Protein AF-A0A971U5F8-F1 (afdb_monomer)

Structure (mmCIF, N/CA/C/O backbone):
data_AF-A0A971U5F8-F1
#
_entry.id   AF-A0A971U5F8-F1
#
loop_
_atom_site.group_PDB
_atom_site.id
_atom_site.type_symbol
_atom_site.label_atom_id
_atom_site.label_alt_id
_atom_site.label_comp_id
_atom_site.label_asym_id
_atom_site.label_entity_id
_atom_site.label_seq_id
_atom_site.pdbx_PDB_ins_code
_atom_site.Cartn_x
_atom_site.Cartn_y
_atom_site.Cartn_z
_atom_site.occupancy
_atom_site.B_iso_or_equiv
_atom_site.auth_seq_id
_atom_site.auth_comp_id
_atom_site.auth_asym_id
_atom_site.auth_atom_id
_atom_site.pdbx_PDB_model_num
ATOM 1 N N . MET A 1 1 ? -4.108 -5.092 -18.281 1.00 79.50 1 MET A N 1
ATOM 2 C CA . MET A 1 1 ? -3.048 -4.092 -18.498 1.00 79.50 1 MET A CA 1
ATOM 3 C C . MET A 1 1 ? -2.127 -4.671 -19.557 1.00 79.50 1 MET A C 1
ATOM 5 O O . MET A 1 1 ? -1.663 -5.780 -19.338 1.00 79.50 1 MET A O 1
ATOM 9 N N . PRO A 1 2 ? -1.922 -4.009 -20.706 1.00 89.75 2 PRO A N 1
ATOM 10 C CA . PRO A 1 2 ? -0.936 -4.456 -21.692 1.00 89.75 2 PRO A CA 1
ATOM 11 C C . PRO A 1 2 ? 0.473 -4.490 -21.088 1.00 89.75 2 PRO A C 1
ATOM 13 O O . PRO A 1 2 ? 0.777 -3.647 -20.241 1.00 89.75 2 PRO A O 1
ATOM 16 N N . ASP A 1 3 ? 1.294 -5.452 -21.514 1.00 95.00 3 ASP A N 1
ATOM 17 C CA . ASP A 1 3 ? 2.693 -5.621 -21.085 1.00 95.00 3 ASP A CA 1
ATOM 18 C C . ASP A 1 3 ? 2.875 -5.727 -19.563 1.00 95.00 3 ASP A C 1
ATOM 20 O O . ASP A 1 3 ? 3.860 -5.255 -19.002 1.00 95.00 3 ASP A O 1
ATOM 24 N N . PHE A 1 4 ? 1.900 -6.319 -18.870 1.00 96.81 4 PHE A N 1
ATOM 25 C CA . PHE A 1 4 ? 1.938 -6.505 -17.422 1.00 96.81 4 PHE A CA 1
ATOM 26 C C . PHE A 1 4 ? 3.105 -7.410 -17.001 1.00 96.81 4 PHE A C 1
ATOM 28 O O . PHE A 1 4 ? 3.281 -8.493 -17.556 1.00 96.81 4 PHE A O 1
ATOM 35 N N . GLN A 1 5 ? 3.859 -6.977 -15.989 1.00 97.56 5 GLN A N 1
ATOM 36 C CA . GLN A 1 5 ? 4.942 -7.758 -15.396 1.00 97.56 5 GLN A CA 1
ATOM 37 C C . GLN A 1 5 ? 4.559 -8.261 -14.002 1.00 97.56 5 GLN A C 1
ATOM 39 O O . GLN A 1 5 ? 4.533 -9.461 -13.761 1.00 97.56 5 GLN A O 1
ATOM 44 N N . PHE A 1 6 ? 4.251 -7.344 -13.086 1.00 98.00 6 PHE A N 1
ATOM 45 C CA . PHE A 1 6 ? 3.764 -7.673 -11.751 1.00 98.00 6 PHE A CA 1
ATOM 46 C C . PHE A 1 6 ? 2.987 -6.497 -11.160 1.00 98.00 6 PHE A C 1
ATOM 48 O O . PHE A 1 6 ? 3.115 -5.356 -11.607 1.00 98.00 6 PHE A O 1
ATOM 55 N N . TYR A 1 7 ? 2.205 -6.748 -10.117 1.00 98.25 7 TYR A N 1
ATOM 56 C CA . TYR A 1 7 ? 1.722 -5.697 -9.229 1.00 98.25 7 TYR A CA 1
ATOM 57 C C . TYR A 1 7 ? 2.181 -5.945 -7.797 1.00 98.25 7 TYR A C 1
ATOM 59 O O . TYR A 1 7 ? 2.518 -7.063 -7.413 1.00 98.25 7 TYR A O 1
ATOM 67 N N . LYS A 1 8 ? 2.177 -4.887 -6.995 1.00 98.19 8 LYS A N 1
ATOM 68 C CA . LYS A 1 8 ? 2.308 -4.965 -5.540 1.00 98.19 8 LYS A CA 1
ATOM 69 C C . LYS A 1 8 ? 1.272 -4.073 -4.884 1.00 98.19 8 LYS A C 1
ATOM 71 O O . LYS A 1 8 ? 0.839 -3.080 -5.474 1.00 98.19 8 LYS A O 1
ATOM 76 N N . ILE A 1 9 ? 0.887 -4.435 -3.670 1.00 98.56 9 ILE A N 1
ATOM 77 C CA . ILE A 1 9 ? -0.026 -3.643 -2.853 1.00 98.56 9 ILE A CA 1
ATOM 78 C C . ILE A 1 9 ? 0.717 -3.267 -1.589 1.00 98.56 9 ILE A C 1
ATOM 80 O O . ILE A 1 9 ? 1.379 -4.100 -0.974 1.00 98.56 9 ILE A O 1
ATOM 84 N N . GLU A 1 10 ? 0.620 -2.003 -1.224 1.00 98.69 10 GLU A N 1
ATOM 85 C CA . GLU A 1 10 ? 1.272 -1.439 -0.058 1.00 98.69 10 GLU A CA 1
ATOM 86 C C . GLU A 1 10 ? 0.261 -0.666 0.783 1.00 98.69 10 GLU A C 1
ATOM 88 O O . GLU A 1 10 ? -0.718 -0.133 0.260 1.00 98.69 10 GLU A O 1
ATOM 93 N N . TRP A 1 11 ? 0.519 -0.572 2.082 1.00 98.62 11 TRP A N 1
ATOM 94 C CA . TRP A 1 11 ? -0.226 0.269 3.006 1.00 98.62 11 TRP A CA 1
ATOM 95 C C . TRP A 1 11 ? 0.703 1.261 3.696 1.00 98.62 11 TRP A C 1
ATOM 97 O O . TRP A 1 11 ? 1.897 1.012 3.857 1.00 98.62 11 TRP A O 1
ATOM 107 N N . GLY A 1 12 ? 0.150 2.397 4.100 1.00 98.50 12 GLY A N 1
ATOM 108 C CA . GLY A 1 12 ? 0.855 3.390 4.895 1.00 98.50 12 GLY A CA 1
ATOM 109 C C . GLY A 1 12 ? -0.092 4.117 5.841 1.00 98.50 12 GLY A C 1
ATOM 110 O O . GLY A 1 12 ? -1.303 4.168 5.604 1.00 98.50 12 GLY A O 1
ATOM 111 N N . ILE A 1 13 ? 0.472 4.658 6.918 1.00 98.19 13 ILE A N 1
ATOM 112 C CA . ILE A 1 13 ? -0.274 5.361 7.967 1.00 98.19 13 ILE A CA 1
ATOM 113 C C . ILE A 1 13 ? -0.616 6.776 7.491 1.00 98.19 13 ILE A C 1
ATOM 115 O O . ILE A 1 13 ? 0.214 7.488 6.919 1.00 98.19 13 ILE A O 1
ATOM 119 N N . GLY A 1 14 ? -1.853 7.183 7.745 1.00 98.06 14 GLY A N 1
ATOM 120 C CA . GLY A 1 14 ? -2.407 8.481 7.411 1.00 98.06 14 GLY A CA 1
ATOM 121 C C . GLY A 1 14 ? -2.979 8.588 5.989 1.00 98.06 14 GLY A C 1
ATOM 122 O O . GLY A 1 14 ? -2.918 7.660 5.174 1.00 98.06 14 GLY A O 1
ATOM 123 N N . PRO A 1 15 ? -3.545 9.761 5.655 1.00 96.75 15 PRO A N 1
ATOM 124 C CA . PRO A 1 15 ? -4.149 10.020 4.347 1.00 96.75 15 PRO A CA 1
ATOM 125 C C . PRO A 1 15 ? -3.117 10.224 3.225 1.00 96.75 15 PRO A C 1
ATOM 127 O O . PRO A 1 15 ? -3.464 10.111 2.048 1.00 96.75 15 PRO A O 1
ATOM 130 N N . ASN A 1 16 ? -1.862 10.548 3.572 1.00 97.19 16 ASN A N 1
ATOM 131 C CA . ASN A 1 16 ? -0.745 10.774 2.645 1.00 97.19 16 ASN A CA 1
ATOM 132 C C . ASN A 1 16 ? 0.567 10.199 3.215 1.00 97.19 16 ASN A C 1
ATOM 134 O O . ASN A 1 16 ? 1.397 10.960 3.715 1.00 97.19 16 ASN A O 1
ATOM 138 N N . PRO A 1 17 ? 0.761 8.872 3.166 1.00 97.69 17 PRO A N 1
ATOM 139 C CA . PRO A 1 17 ? 1.931 8.242 3.767 1.00 97.69 17 PRO A CA 1
ATOM 140 C C . PRO A 1 17 ? 3.226 8.571 3.014 1.00 97.69 17 PRO A C 1
ATOM 142 O O . PRO A 1 17 ? 3.267 8.559 1.781 1.00 97.69 17 PRO A O 1
ATOM 145 N N . SER A 1 18 ? 4.308 8.804 3.758 1.00 97.12 18 SER A N 1
ATOM 146 C CA . SER A 1 18 ? 5.677 8.886 3.223 1.00 97.12 18 SER A CA 1
ATOM 147 C C . SER A 1 18 ? 6.401 7.536 3.254 1.00 97.12 18 SER A C 1
ATOM 149 O O . SER A 1 18 ? 7.341 7.320 2.490 1.00 97.12 18 SER A O 1
ATOM 151 N N . GLN A 1 19 ? 5.949 6.622 4.115 1.00 97.75 19 GLN A N 1
ATOM 152 C CA . GLN A 1 19 ? 6.473 5.270 4.271 1.00 97.75 19 GLN A CA 1
ATOM 153 C C . GLN A 1 19 ? 5.384 4.246 3.957 1.00 97.75 19 GLN A C 1
ATOM 155 O O . GLN A 1 19 ? 4.204 4.475 4.227 1.00 97.75 19 GLN A O 1
ATOM 160 N N . TRP A 1 20 ? 5.805 3.126 3.375 1.00 98.25 20 TRP A N 1
ATOM 161 C CA . TRP A 1 20 ? 4.921 2.104 2.829 1.00 98.25 20 TRP A CA 1
ATOM 162 C C . TRP A 1 20 ? 5.410 0.715 3.230 1.00 98.25 20 TRP A C 1
ATOM 164 O O . TRP A 1 20 ? 6.605 0.433 3.146 1.00 98.25 20 TRP A O 1
ATOM 174 N N . ALA A 1 21 ? 4.482 -0.147 3.631 1.00 97.88 21 ALA A N 1
ATOM 175 C CA . ALA A 1 21 ? 4.711 -1.557 3.917 1.00 97.88 21 ALA A CA 1
ATOM 176 C C . ALA A 1 21 ? 3.962 -2.423 2.897 1.00 97.88 21 ALA A C 1
ATOM 178 O O . ALA A 1 21 ? 2.826 -2.122 2.541 1.00 97.88 21 ALA A O 1
ATOM 179 N N . VAL A 1 22 ? 4.591 -3.495 2.411 1.00 97.94 22 VAL A N 1
ATOM 180 C CA . VAL A 1 22 ? 4.014 -4.381 1.385 1.00 97.94 22 VAL A CA 1
ATOM 181 C C . VAL A 1 22 ? 3.030 -5.369 2.017 1.00 97.94 22 VAL A C 1
ATOM 183 O O . VAL A 1 22 ? 3.300 -5.933 3.075 1.00 97.94 22 VAL A O 1
ATOM 186 N N . ILE A 1 23 ? 1.900 -5.605 1.348 1.00 97.69 23 ILE A N 1
ATOM 187 C CA . ILE A 1 23 ? 0.929 -6.650 1.690 1.00 97.69 23 ILE A CA 1
ATOM 188 C C . ILE A 1 23 ? 1.264 -7.906 0.883 1.00 97.69 23 ILE A C 1
ATOM 190 O O . ILE A 1 23 ? 1.005 -7.983 -0.322 1.00 97.69 23 ILE A O 1
ATOM 194 N N . GLY A 1 24 ? 1.840 -8.901 1.556 1.00 94.06 24 GLY A N 1
ATOM 195 C CA . GLY A 1 24 ? 2.334 -10.112 0.907 1.00 94.06 24 GLY A CA 1
ATOM 196 C C . GLY A 1 24 ? 3.635 -9.839 0.149 1.00 94.06 24 GLY A C 1
ATOM 197 O O . GLY A 1 24 ? 4.662 -9.582 0.771 1.00 94.06 24 GLY A O 1
ATOM 198 N N . GLY A 1 25 ? 3.599 -9.897 -1.185 1.00 95.00 25 GLY A N 1
ATOM 199 C CA . GLY A 1 25 ? 4.781 -9.744 -2.038 1.00 95.00 25 GLY A CA 1
ATOM 200 C C . GLY A 1 25 ? 4.475 -9.147 -3.413 1.00 95.00 25 GLY A C 1
ATOM 201 O O . GLY A 1 25 ? 3.543 -8.358 -3.573 1.00 95.00 25 GLY A O 1
ATOM 202 N N . LEU A 1 26 ? 5.288 -9.513 -4.406 1.00 97.31 26 LEU A N 1
ATOM 203 C CA . LEU A 1 26 ? 5.021 -9.198 -5.809 1.00 97.31 26 LEU A CA 1
ATOM 204 C C . LEU A 1 26 ? 4.096 -10.265 -6.400 1.00 97.31 26 LEU A C 1
ATOM 206 O O . LEU A 1 26 ? 4.304 -11.458 -6.190 1.00 97.31 26 LEU A O 1
ATOM 210 N N . TYR A 1 27 ? 3.096 -9.830 -7.157 1.00 97.62 27 TYR A N 1
ATOM 211 C CA . TYR A 1 27 ? 2.134 -10.699 -7.822 1.00 97.62 27 TYR A CA 1
ATOM 212 C C . TYR A 1 27 ? 2.354 -10.624 -9.331 1.00 97.62 27 TYR A C 1
ATOM 214 O O . TYR A 1 27 ? 2.069 -9.606 -9.957 1.00 97.62 27 TYR A O 1
ATOM 222 N N . GLU A 1 28 ? 2.864 -11.703 -9.918 1.00 97.19 28 GLU A N 1
ATOM 223 C CA . GLU A 1 28 ? 3.229 -11.780 -11.344 1.00 97.19 28 GLU A CA 1
ATOM 224 C C . GLU A 1 28 ? 2.066 -12.217 -12.247 1.00 97.19 28 GLU A C 1
ATOM 226 O O . GLU A 1 28 ? 2.174 -12.226 -13.471 1.00 97.19 28 GLU A O 1
ATOM 231 N N . GLN A 1 29 ? 0.920 -12.567 -11.660 1.00 95.69 29 GLN A N 1
ATOM 232 C CA . GLN A 1 29 ? -0.283 -12.917 -12.407 1.00 95.69 29 GLN A CA 1
ATOM 233 C C . GLN A 1 29 ? -1.242 -11.736 -12.455 1.00 95.69 29 GLN A C 1
ATOM 235 O O . GLN A 1 29 ? -1.630 -11.184 -11.426 1.00 95.69 29 GLN A O 1
ATOM 240 N N . GLN A 1 30 ? -1.673 -11.368 -13.661 1.00 94.50 30 GLN A N 1
ATOM 241 C CA . GLN A 1 30 ? -2.683 -10.334 -13.813 1.00 94.50 30 GLN A CA 1
ATOM 242 C C . GLN A 1 30 ? -4.043 -10.854 -13.328 1.00 94.50 30 GLN A C 1
ATOM 244 O O . GLN A 1 30 ? -4.547 -11.865 -13.814 1.00 94.50 30 GLN A O 1
ATOM 249 N N . VAL A 1 31 ? -4.678 -10.106 -12.430 1.00 95.38 31 VAL A N 1
ATOM 250 C CA . VAL A 1 31 ? -6.027 -10.388 -11.933 1.00 95.38 31 VAL A CA 1
ATOM 251 C C . VAL A 1 31 ? -7.012 -9.381 -12.534 1.00 95.38 31 VAL A C 1
ATOM 253 O O . VAL A 1 31 ? -6.707 -8.195 -12.652 1.00 95.38 31 VAL A O 1
ATOM 256 N N . THR A 1 32 ? -8.194 -9.845 -12.948 1.00 93.94 32 THR A N 1
ATOM 257 C CA . THR A 1 32 ? -9.255 -8.999 -13.522 1.00 93.94 32 THR A CA 1
ATOM 258 C C . THR A 1 32 ? -10.569 -9.269 -12.801 1.00 93.94 32 THR A C 1
ATOM 260 O O . THR A 1 32 ? -10.974 -10.424 -12.710 1.00 93.94 32 THR A O 1
ATOM 263 N N . ASN A 1 33 ? -11.235 -8.213 -12.317 1.00 93.56 33 ASN A N 1
ATOM 264 C CA . ASN A 1 33 ? -12.528 -8.283 -11.615 1.00 93.56 33 ASN A CA 1
ATOM 265 C C . ASN A 1 33 ? -12.565 -9.308 -10.468 1.00 93.56 33 ASN A C 1
ATOM 267 O O . ASN A 1 33 ? -13.573 -9.976 -10.259 1.00 93.56 33 ASN A O 1
ATOM 271 N N . ASN A 1 34 ? -11.457 -9.446 -9.742 1.00 96.38 34 ASN A N 1
ATOM 272 C CA . ASN A 1 34 ? -11.349 -10.371 -8.622 1.00 96.38 34 ASN A CA 1
ATOM 273 C C . ASN A 1 34 ? -10.445 -9.785 -7.524 1.00 96.38 34 ASN A C 1
ATOM 275 O O . ASN A 1 34 ? -9.827 -8.735 -7.717 1.00 96.38 34 ASN A O 1
ATOM 279 N N . GLN A 1 35 ? -10.381 -10.450 -6.369 1.00 96.00 35 GLN A N 1
ATOM 280 C CA . GLN A 1 35 ? -9.559 -10.024 -5.236 1.00 96.00 35 GLN A CA 1
ATOM 281 C C . GLN A 1 35 ? -8.063 -10.005 -5.590 1.00 96.00 35 GLN A C 1
ATOM 283 O O . GLN A 1 35 ? -7.544 -10.962 -6.159 1.00 96.00 35 GLN A O 1
ATOM 288 N N . LEU A 1 36 ? -7.378 -8.916 -5.219 1.00 96.19 36 LEU A N 1
ATOM 289 C CA . LEU A 1 36 ? -5.945 -8.734 -5.482 1.00 96.19 36 LEU A CA 1
ATOM 290 C C . LEU A 1 36 ? -5.047 -9.182 -4.318 1.00 96.19 36 LEU A C 1
ATOM 292 O O . LEU A 1 36 ? -3.945 -9.666 -4.563 1.00 96.19 36 LEU A O 1
ATOM 296 N N . ALA A 1 37 ? -5.498 -8.984 -3.075 1.00 95.88 37 ALA A N 1
ATOM 297 C CA . ALA A 1 37 ? -4.856 -9.453 -1.845 1.00 95.88 37 ALA A CA 1
ATOM 298 C C . ALA A 1 37 ? -5.841 -9.414 -0.664 1.00 95.88 37 ALA A C 1
ATOM 300 O O . ALA A 1 37 ? -6.904 -8.791 -0.749 1.00 95.88 37 ALA A O 1
ATOM 301 N N . VAL A 1 38 ? -5.450 -10.050 0.442 1.00 96.25 38 VAL A N 1
ATOM 302 C CA . VAL A 1 38 ? -6.091 -9.937 1.758 1.00 96.25 38 VAL A CA 1
ATOM 303 C C . VAL A 1 38 ? -5.155 -9.158 2.674 1.00 96.25 38 VAL A C 1
ATOM 305 O O . VAL A 1 38 ? -3.962 -9.452 2.734 1.00 96.25 38 VAL A O 1
ATOM 308 N N . TRP A 1 39 ? -5.693 -8.162 3.372 1.00 97.06 39 TRP A N 1
ATOM 309 C CA . TRP A 1 39 ? -4.955 -7.380 4.356 1.00 97.06 39 TRP A CA 1
ATOM 310 C C . TRP A 1 39 ? -5.456 -7.730 5.753 1.00 97.06 39 TRP A C 1
ATOM 312 O O . TRP A 1 39 ? -6.617 -7.470 6.065 1.00 97.06 39 TRP A O 1
ATOM 322 N N . ASP A 1 40 ? -4.597 -8.335 6.572 1.00 96.12 40 ASP A N 1
ATOM 323 C CA . ASP A 1 40 ? -4.894 -8.553 7.986 1.00 96.12 40 ASP A CA 1
ATOM 324 C C . ASP A 1 40 ? -4.646 -7.257 8.764 1.00 96.12 40 ASP A C 1
ATOM 326 O O . ASP A 1 40 ? -3.505 -6.827 8.948 1.00 96.12 40 ASP A O 1
ATOM 330 N N . THR A 1 41 ? -5.734 -6.615 9.184 1.00 96.75 41 THR A N 1
ATOM 331 C CA . THR A 1 41 ? -5.688 -5.374 9.954 1.00 96.75 41 THR A CA 1
ATOM 332 C C . THR A 1 41 ? -5.754 -5.608 11.453 1.00 96.75 41 THR A C 1
ATOM 334 O O . THR A 1 41 ? -5.634 -4.633 12.178 1.00 96.75 41 THR A O 1
ATOM 337 N N . THR A 1 42 ? -5.939 -6.841 11.939 1.00 95.62 42 THR A N 1
ATOM 338 C CA . THR A 1 42 ? -6.242 -7.122 13.360 1.00 95.62 42 THR A CA 1
ATOM 339 C C . THR A 1 42 ? -5.111 -6.736 14.313 1.00 95.62 42 THR A C 1
ATOM 341 O O . THR A 1 42 ? -5.349 -6.423 15.475 1.00 95.62 42 THR A O 1
ATOM 344 N N . VAL A 1 43 ? -3.880 -6.713 13.802 1.00 93.50 43 VAL A N 1
ATOM 345 C CA . VAL A 1 43 ? -2.666 -6.338 14.540 1.00 93.50 43 VAL A CA 1
ATOM 346 C C . VAL A 1 43 ? -2.312 -4.855 14.414 1.00 93.50 43 VAL A C 1
ATOM 348 O O . VAL A 1 43 ? -1.332 -4.404 15.007 1.00 93.50 43 VAL A O 1
ATOM 351 N N . LEU A 1 44 ? -3.058 -4.095 13.610 1.00 95.75 44 LEU A N 1
ATOM 352 C CA . LEU A 1 44 ? -2.785 -2.681 13.384 1.00 95.75 44 LEU A CA 1
ATOM 353 C C . LEU A 1 44 ? -3.489 -1.808 14.432 1.00 95.75 44 LEU A C 1
ATOM 355 O O . LEU A 1 44 ? -4.618 -2.111 14.818 1.00 95.75 44 LEU A O 1
ATOM 359 N N . PRO A 1 45 ? -2.864 -0.706 14.881 1.00 95.69 45 PRO A N 1
ATOM 360 C CA . PRO A 1 45 ? -3.535 0.279 15.718 1.00 95.69 45 PRO A CA 1
ATOM 361 C C . PRO A 1 45 ? -4.714 0.943 15.006 1.00 95.69 45 PRO A C 1
ATOM 363 O O . PRO A 1 45 ? -4.707 1.097 13.778 1.00 95.69 45 PRO A O 1
ATOM 366 N N . ASP A 1 46 ? -5.667 1.416 15.803 1.00 96.25 46 ASP A N 1
ATOM 367 C CA . ASP A 1 46 ? -6.788 2.218 15.327 1.00 96.25 46 ASP A CA 1
ATOM 368 C C . ASP A 1 46 ? -6.287 3.561 14.798 1.00 96.25 46 ASP A C 1
ATOM 370 O O . ASP A 1 46 ? -5.833 4.416 15.557 1.00 96.25 46 ASP A O 1
ATOM 374 N N . ASP A 1 47 ? -6.353 3.737 13.481 1.00 97.12 47 ASP A N 1
ATOM 375 C CA . ASP A 1 47 ? -5.928 4.959 12.804 1.00 97.12 47 ASP A CA 1
ATOM 376 C C . ASP A 1 47 ? -6.521 5.015 11.384 1.00 97.12 47 ASP A C 1
ATOM 378 O O . ASP A 1 47 ? -7.240 4.122 10.920 1.00 97.12 47 ASP A O 1
ATOM 382 N N . THR A 1 48 ? -6.213 6.093 10.675 1.00 98.25 48 THR A N 1
ATOM 383 C CA . THR A 1 48 ? -6.442 6.247 9.247 1.00 98.25 48 THR A CA 1
ATOM 384 C C . THR A 1 48 ? -5.260 5.698 8.460 1.00 98.25 48 THR A C 1
ATOM 386 O O . THR A 1 48 ? -4.111 6.017 8.741 1.00 98.25 48 THR A O 1
ATOM 389 N N . TYR A 1 49 ? -5.543 4.948 7.403 1.00 98.50 49 TYR A N 1
ATOM 390 C CA . TYR A 1 49 ? -4.566 4.330 6.521 1.00 98.50 49 TYR A CA 1
ATOM 391 C C . TYR A 1 49 ? -4.876 4.631 5.055 1.00 98.50 49 TYR A C 1
ATOM 393 O O . TYR A 1 49 ? -5.983 5.030 4.674 1.00 98.50 49 TYR A O 1
ATOM 401 N N . THR A 1 50 ? -3.875 4.405 4.212 1.00 98.75 50 THR A N 1
ATOM 402 C CA . THR A 1 50 ? -4.001 4.449 2.758 1.00 98.75 50 THR A CA 1
ATOM 403 C C . THR A 1 50 ? -3.418 3.181 2.157 1.00 98.75 50 THR A C 1
ATOM 405 O O . THR A 1 50 ? -2.308 2.791 2.510 1.00 98.75 50 THR A O 1
ATOM 408 N N . LEU A 1 51 ? -4.132 2.581 1.203 1.00 98.50 51 LEU A N 1
ATOM 409 C CA . LEU A 1 51 ? -3.595 1.541 0.329 1.00 98.50 51 LEU A CA 1
ATOM 410 C C . LEU A 1 51 ? -3.118 2.141 -0.992 1.00 98.50 51 LEU A C 1
ATOM 412 O O . LEU A 1 51 ? -3.768 3.027 -1.553 1.00 98.50 51 LEU A O 1
ATOM 416 N N . ARG A 1 52 ? -2.012 1.609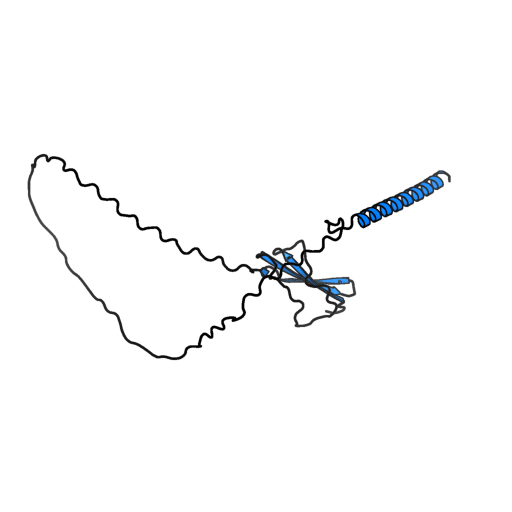 -1.509 1.00 98.62 52 ARG A N 1
ATOM 417 C CA . ARG A 1 52 ? -1.472 1.879 -2.839 1.00 98.62 52 ARG A CA 1
ATOM 418 C C . ARG A 1 52 ? -1.326 0.571 -3.604 1.00 98.62 52 ARG A C 1
ATOM 420 O O . ARG A 1 52 ? -0.636 -0.338 -3.157 1.00 98.62 52 ARG A O 1
ATOM 427 N N . LEU A 1 53 ? -1.937 0.502 -4.778 1.00 98.25 53 LEU A N 1
ATOM 428 C CA . LEU A 1 53 ? -1.682 -0.528 -5.777 1.00 98.25 53 LEU A CA 1
ATOM 429 C C . LEU A 1 53 ? -0.715 0.040 -6.813 1.00 98.25 53 LEU A C 1
ATOM 431 O O . LEU A 1 53 ? -1.046 1.037 -7.452 1.00 98.25 53 LEU A O 1
ATOM 435 N N . THR A 1 54 ? 0.425 -0.613 -7.018 1.00 98.38 54 THR A N 1
ATOM 436 C CA . THR A 1 54 ? 1.376 -0.277 -8.085 1.00 98.38 54 THR A CA 1
ATOM 437 C C . THR A 1 54 ? 1.432 -1.432 -9.075 1.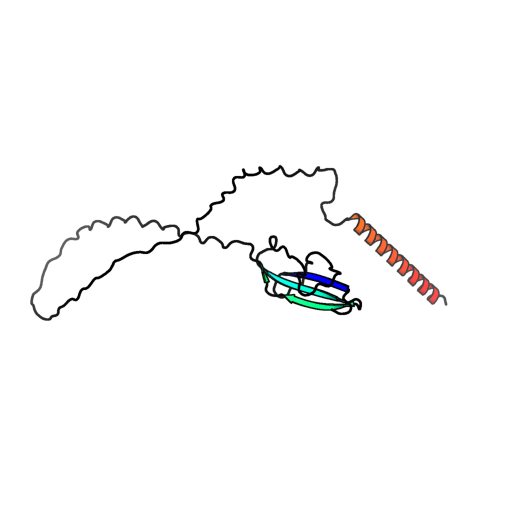00 98.38 54 THR A C 1
ATOM 439 O O . THR A 1 54 ? 1.851 -2.531 -8.715 1.00 98.38 54 THR A O 1
ATOM 442 N N . GLY A 1 55 ? 1.009 -1.195 -10.316 1.00 97.75 55 GLY A N 1
ATOM 443 C CA . GLY A 1 55 ? 1.137 -2.150 -11.418 1.00 97.75 55 GLY A CA 1
ATOM 444 C C . GLY A 1 55 ? 2.312 -1.775 -12.312 1.00 97.75 55 GLY A C 1
ATOM 445 O O . GLY A 1 55 ? 2.352 -0.655 -12.819 1.00 97.75 55 GLY A O 1
ATOM 446 N N . VAL A 1 56 ? 3.252 -2.697 -12.497 1.00 98.12 56 VAL A N 1
ATOM 447 C CA . VAL A 1 56 ? 4.489 -2.513 -13.263 1.00 98.12 56 VAL A CA 1
ATOM 448 C C . VAL A 1 56 ? 4.395 -3.274 -14.581 1.00 98.12 56 VAL A C 1
ATOM 450 O O . VAL A 1 56 ? 3.901 -4.405 -14.637 1.00 98.12 56 VAL A O 1
ATOM 453 N N . ARG A 1 57 ? 4.864 -2.636 -15.649 1.00 97.88 57 ARG A N 1
ATOM 454 C CA . ARG A 1 57 ? 4.955 -3.200 -16.992 1.00 97.88 57 ARG A CA 1
ATOM 455 C C . ARG A 1 57 ? 6.378 -3.641 -17.311 1.00 97.88 57 ARG A C 1
ATOM 457 O O . ARG A 1 57 ? 7.334 -3.155 -16.714 1.00 97.88 57 ARG A O 1
ATOM 464 N N . THR A 1 58 ? 6.524 -4.525 -18.293 1.00 97.19 58 THR A N 1
ATOM 465 C CA . THR A 1 58 ? 7.824 -5.074 -18.715 1.00 97.19 58 THR A CA 1
ATOM 466 C C . THR A 1 58 ? 8.766 -4.028 -19.314 1.00 97.19 58 THR A C 1
ATOM 468 O O . THR A 1 58 ? 9.966 -4.264 -19.404 1.00 97.19 58 THR A O 1
ATOM 471 N N . ASP A 1 59 ? 8.239 -2.875 -19.730 1.00 96.12 59 ASP A N 1
ATOM 472 C CA . ASP A 1 59 ? 9.008 -1.715 -20.198 1.00 96.12 59 ASP A CA 1
ATOM 473 C C . ASP A 1 59 ? 9.564 -0.849 -19.046 1.00 96.12 59 ASP A C 1
ATOM 475 O O . ASP A 1 59 ? 10.234 0.154 -19.289 1.00 96.12 59 ASP A O 1
ATOM 479 N N . GLY A 1 60 ? 9.287 -1.226 -17.794 1.00 94.12 60 GLY A N 1
ATOM 480 C CA . GLY A 1 60 ? 9.684 -0.501 -16.592 1.00 94.12 60 GLY A CA 1
ATOM 481 C C . GLY A 1 60 ? 8.747 0.645 -16.210 1.00 94.12 60 GLY A C 1
ATOM 482 O O . GLY A 1 60 ? 8.947 1.245 -15.156 1.00 94.12 60 GLY A O 1
ATOM 483 N N . ASN A 1 61 ? 7.715 0.952 -17.003 1.00 97.25 61 ASN A N 1
ATOM 484 C CA . ASN A 1 61 ? 6.707 1.936 -16.624 1.00 97.25 61 ASN A CA 1
ATOM 485 C C . ASN A 1 61 ? 5.722 1.343 -15.612 1.00 97.25 61 ASN A C 1
ATOM 487 O O . ASN A 1 61 ? 5.391 0.159 -15.652 1.00 97.25 61 ASN A O 1
ATOM 491 N N . TRP A 1 62 ? 5.149 2.191 -14.761 1.00 97.50 62 TRP A N 1
ATOM 492 C CA . TRP A 1 62 ? 4.160 1.769 -13.771 1.00 97.50 62 TRP A CA 1
ATOM 493 C C . TRP A 1 62 ? 2.945 2.692 -13.731 1.00 97.50 62 TRP A C 1
ATOM 495 O O . TRP A 1 62 ? 2.963 3.810 -14.246 1.00 97.50 62 TRP A O 1
ATOM 505 N N . VAL A 1 63 ? 1.872 2.197 -13.124 1.00 97.31 63 VAL A N 1
ATOM 506 C CA . VAL A 1 63 ? 0.682 2.975 -12.766 1.00 97.31 63 VAL A CA 1
ATOM 507 C C . VAL A 1 63 ? 0.364 2.750 -11.297 1.00 97.31 63 VAL A C 1
ATOM 509 O O . VAL A 1 63 ? 0.618 1.668 -10.762 1.00 97.31 63 VAL A O 1
ATOM 512 N N . GLU A 1 64 ? -0.210 3.764 -10.658 1.00 97.62 64 GLU A N 1
ATOM 513 C CA . GLU A 1 64 ? -0.594 3.704 -9.253 1.00 97.62 64 GLU A CA 1
ATOM 514 C C . GLU A 1 64 ? -2.073 4.029 -9.067 1.00 97.62 64 GLU A C 1
ATOM 516 O O . GLU A 1 64 ? -2.623 4.919 -9.719 1.00 97.62 64 GLU A O 1
ATOM 521 N N . HIS A 1 65 ? -2.696 3.337 -8.121 1.00 97.94 65 HIS A N 1
ATOM 522 C CA . HIS A 1 65 ? -4.035 3.637 -7.639 1.00 97.94 65 HIS A CA 1
ATOM 523 C C . HIS A 1 65 ? -4.045 3.657 -6.116 1.00 97.94 65 HIS A C 1
ATOM 525 O O . HIS A 1 65 ? -3.367 2.858 -5.474 1.00 97.94 65 HIS A O 1
ATOM 531 N N . PHE A 1 66 ? -4.828 4.570 -5.543 1.00 98.25 66 PHE A N 1
ATOM 532 C CA . PHE A 1 66 ? -4.877 4.788 -4.103 1.00 98.25 66 PHE A CA 1
ATOM 533 C C . PHE A 1 66 ? -6.293 4.606 -3.569 1.00 98.25 66 PHE A C 1
ATOM 535 O O . PHE A 1 66 ? -7.239 5.161 -4.126 1.00 98.25 66 PHE A O 1
ATOM 542 N N . ALA A 1 67 ? -6.410 3.914 -2.439 1.00 98.12 67 ALA A N 1
ATOM 543 C CA . ALA A 1 67 ? -7.589 3.948 -1.583 1.00 98.12 67 ALA A CA 1
ATOM 544 C C . ALA A 1 67 ? -7.201 4.660 -0.284 1.00 98.12 67 ALA A C 1
ATOM 546 O O . ALA A 1 67 ? -6.456 4.118 0.528 1.00 98.12 67 ALA A O 1
ATOM 547 N N . ARG A 1 68 ? -7.638 5.912 -0.134 1.00 98.19 68 ARG A N 1
ATOM 548 C CA . ARG A 1 68 ? -7.257 6.804 0.974 1.00 98.19 68 ARG A CA 1
ATOM 549 C C . ARG A 1 68 ? -8.348 6.858 2.033 1.00 98.19 68 ARG A C 1
ATOM 551 O O . ARG A 1 68 ? -9.508 6.592 1.733 1.00 98.19 68 ARG A O 1
ATOM 558 N N . ASN A 1 69 ? -7.976 7.322 3.225 1.00 97.62 69 ASN A N 1
ATOM 559 C CA . ASN A 1 69 ? -8.890 7.559 4.347 1.00 97.62 69 ASN A CA 1
ATOM 560 C C . ASN A 1 69 ? -9.591 6.285 4.851 1.00 97.62 69 ASN A C 1
ATOM 562 O O . ASN A 1 69 ? -10.760 6.321 5.230 1.00 97.62 69 ASN A O 1
ATOM 566 N N . LEU A 1 70 ? -8.886 5.155 4.843 1.00 97.62 70 LEU A N 1
ATOM 567 C CA . LEU A 1 70 ? -9.391 3.897 5.386 1.00 97.62 70 LEU A CA 1
ATOM 568 C C . LEU A 1 70 ? -9.252 3.935 6.906 1.00 97.62 70 LEU A C 1
ATOM 570 O O . LEU A 1 70 ? -8.135 4.042 7.396 1.00 97.62 70 LEU A O 1
ATOM 574 N N . GLN A 1 71 ? -10.348 3.859 7.657 1.00 97.62 71 GLN A N 1
ATOM 575 C CA . GLN A 1 71 ? -10.259 3.753 9.114 1.00 97.62 71 GLN A CA 1
ATOM 576 C C . GLN A 1 71 ? -10.194 2.294 9.546 1.00 97.62 71 GLN A C 1
ATOM 578 O O . GLN A 1 71 ? -11.096 1.516 9.237 1.00 97.62 71 GLN A O 1
ATOM 583 N N . VAL A 1 72 ? -9.152 1.958 10.301 1.00 97.06 72 VAL A N 1
ATOM 584 C CA . VAL A 1 72 ? -9.071 0.713 11.066 1.00 97.06 72 VAL A CA 1
ATOM 585 C C . VAL A 1 72 ? -9.568 1.011 12.478 1.00 97.06 72 VAL A C 1
ATOM 587 O O . VAL A 1 72 ? -9.166 2.006 13.078 1.00 97.06 72 VAL A O 1
ATOM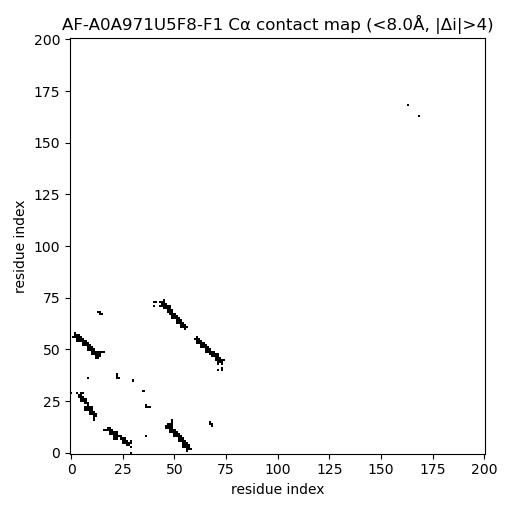 590 N N . ARG A 1 73 ? -10.493 0.186 12.976 1.00 96.00 73 ARG A N 1
ATOM 591 C CA . ARG A 1 73 ? -11.074 0.281 14.323 1.00 96.00 73 ARG A CA 1
ATOM 592 C C . ARG A 1 73 ? -11.205 -1.120 14.906 1.00 96.00 73 ARG A C 1
ATOM 594 O O . ARG A 1 73 ? -12.249 -1.754 14.781 1.00 96.00 73 ARG A O 1
ATOM 601 N N . ASN A 1 74 ? -10.115 -1.610 15.464 1.00 94.69 74 ASN A N 1
ATOM 602 C CA . ASN A 1 74 ? -10.023 -2.901 16.126 1.00 94.69 74 ASN A CA 1
ATOM 603 C C . ASN A 1 74 ? -10.409 -2.816 17.606 1.00 94.69 74 ASN A C 1
ATOM 605 O O . ASN A 1 74 ? -10.775 -3.836 18.188 1.00 94.69 74 ASN A O 1
ATOM 609 N N . SER A 1 75 ? -10.358 -1.629 18.222 1.00 90.19 75 SER A N 1
ATOM 610 C CA . SER A 1 75 ? -10.820 -1.462 19.601 1.00 90.19 75 SER A CA 1
ATOM 611 C C . SER A 1 75 ? -12.345 -1.479 19.659 1.00 90.19 75 SER A C 1
ATOM 613 O O . SER A 1 75 ? -13.030 -0.797 18.889 1.00 90.19 75 SER A O 1
ATOM 615 N N . ALA A 1 76 ? -12.888 -2.229 20.618 1.00 80.31 76 ALA A N 1
ATOM 616 C CA . ALA A 1 76 ? -14.288 -2.093 20.990 1.00 80.31 76 ALA A CA 1
ATOM 617 C C . ALA A 1 76 ? -14.549 -0.666 21.516 1.00 80.31 76 ALA A C 1
ATOM 619 O O . ALA A 1 76 ? -13.644 -0.054 22.096 1.00 80.31 76 ALA A O 1
ATOM 620 N N . PRO A 1 77 ? -15.767 -0.121 21.342 1.00 72.94 77 PRO A N 1
ATOM 621 C CA . PRO A 1 77 ? -16.152 1.117 22.006 1.00 72.94 77 PRO A CA 1
ATOM 622 C C . PRO A 1 77 ? -15.889 1.001 23.509 1.00 72.94 77 PRO A C 1
ATOM 624 O O . PRO A 1 77 ? -16.207 -0.022 24.113 1.00 72.94 77 PRO A O 1
ATOM 627 N N . ALA A 1 78 ? -15.304 2.035 24.111 1.00 71.69 78 ALA A N 1
ATOM 628 C CA . ALA A 1 78 ? -15.159 2.072 25.559 1.00 71.69 78 ALA A CA 1
ATOM 629 C C . ALA A 1 78 ? -16.554 2.028 26.206 1.00 71.69 78 ALA A C 1
ATOM 631 O O . ALA A 1 78 ? -17.440 2.793 25.815 1.00 71.69 78 ALA A O 1
ATOM 632 N N . GLU A 1 79 ? -16.742 1.141 27.187 1.00 76.38 79 GLU A N 1
ATOM 633 C CA . GLU A 1 79 ? -17.938 1.128 28.030 1.00 76.38 79 GLU A CA 1
ATOM 634 C C . GLU A 1 79 ? -18.110 2.523 28.645 1.00 76.38 79 GLU A C 1
ATOM 636 O O . GLU A 1 79 ? -17.177 3.093 29.219 1.00 76.38 79 GLU A O 1
ATOM 641 N N . THR A 1 80 ? -19.298 3.104 28.489 1.00 78.94 80 THR A N 1
ATOM 642 C CA . THR A 1 80 ? -19.610 4.368 29.163 1.00 78.94 80 THR A CA 1
ATOM 643 C C . THR A 1 80 ? -19.729 4.060 30.655 1.00 78.94 80 THR A C 1
ATOM 645 O O . THR A 1 80 ? -20.461 3.128 30.997 1.00 78.94 80 THR A O 1
ATOM 648 N N . PRO A 1 81 ? -19.032 4.779 31.557 1.00 80.25 81 PRO A N 1
ATOM 649 C CA . PRO A 1 81 ? -19.169 4.520 32.983 1.00 80.25 81 PRO A CA 1
ATOM 650 C C . PRO A 1 81 ? -20.645 4.649 33.364 1.00 80.25 81 PRO A C 1
ATOM 652 O O . PRO A 1 81 ? -21.288 5.656 33.059 1.00 80.25 81 PRO A O 1
ATOM 655 N N . THR A 1 82 ? -21.191 3.609 33.994 1.00 81.00 82 THR A N 1
ATOM 656 C CA . THR A 1 82 ? -22.515 3.703 34.616 1.00 81.00 82 THR A CA 1
ATOM 657 C C . THR A 1 82 ? -22.422 4.796 35.681 1.00 81.00 82 THR A C 1
ATOM 659 O O . THR A 1 82 ? -21.455 4.769 36.447 1.00 81.00 82 THR A O 1
ATOM 662 N N . PRO A 1 83 ? -23.335 5.786 35.709 1.00 82.25 83 PRO A N 1
ATOM 663 C CA . PRO A 1 83 ? -23.280 6.837 36.716 1.00 82.25 83 PRO A CA 1
ATOM 664 C C . PRO A 1 83 ? -23.280 6.196 38.106 1.00 82.25 83 PRO A C 1
ATOM 666 O O . PRO A 1 83 ? -24.150 5.388 38.422 1.00 82.25 83 PRO A O 1
ATOM 669 N N . GLU A 1 84 ? -22.270 6.523 38.908 1.00 78.88 84 GLU A N 1
ATOM 670 C CA . GLU A 1 84 ? -22.242 6.161 40.320 1.00 78.88 84 GLU A CA 1
ATOM 671 C C . GLU A 1 84 ? -23.335 6.977 41.012 1.00 78.88 84 GLU A C 1
ATOM 673 O O . GLU A 1 84 ? -23.382 8.203 40.869 1.00 78.88 84 GLU A O 1
ATOM 678 N N . GLU A 1 85 ? -24.272 6.308 41.686 1.00 79.25 85 GLU A N 1
ATOM 679 C CA . GLU A 1 85 ? -25.323 7.012 42.413 1.00 79.25 85 GLU A CA 1
ATOM 680 C C . GLU A 1 85 ? -24.675 7.848 43.522 1.00 79.25 85 GLU A C 1
ATOM 682 O O . GLU A 1 85 ? -24.078 7.317 44.458 1.00 79.25 85 GLU A O 1
ATOM 687 N N . THR A 1 86 ? -24.771 9.173 43.407 1.00 78.25 86 THR A N 1
ATOM 688 C CA . THR A 1 86 ? -24.383 10.084 44.485 1.00 78.25 86 THR A CA 1
ATOM 689 C C . THR A 1 86 ? -25.277 9.780 45.688 1.00 78.25 86 THR A C 1
ATOM 691 O O . THR A 1 86 ? -26.500 9.857 45.536 1.00 78.25 86 THR A O 1
ATOM 694 N N . PRO A 1 87 ? -24.728 9.451 46.873 1.00 79.69 87 PRO A N 1
ATOM 695 C CA . PRO A 1 87 ? -25.558 9.192 48.040 1.00 79.69 87 PRO A CA 1
ATOM 696 C C . PRO A 1 87 ? -26.427 10.418 48.325 1.00 79.69 87 PRO A C 1
ATOM 698 O O . PRO A 1 87 ? -25.925 11.543 48.400 1.00 79.69 87 PRO A O 1
ATOM 701 N N . THR A 1 88 ? -27.735 10.198 48.466 1.00 77.94 88 THR A N 1
ATOM 702 C CA . THR A 1 88 ? -28.678 11.216 48.936 1.00 77.94 88 THR A CA 1
ATOM 703 C C . THR A 1 88 ? -28.141 11.792 50.248 1.00 77.94 88 THR A C 1
ATOM 705 O O . THR A 1 88 ? -27.834 11.005 51.148 1.00 77.94 88 THR A O 1
ATOM 708 N N . PRO A 1 89 ? -27.977 13.123 50.375 1.00 77.56 89 PRO A N 1
ATOM 709 C CA . PRO A 1 89 ? -27.479 13.714 51.609 1.00 77.56 89 PRO A CA 1
ATOM 710 C C . PRO A 1 89 ? -28.388 13.304 52.769 1.00 77.56 89 PRO A C 1
ATOM 712 O O . PRO A 1 89 ? -29.603 13.482 52.707 1.00 77.56 89 PRO A O 1
ATOM 715 N N . GLU A 1 90 ? -27.791 12.731 53.812 1.00 72.81 90 GLU A N 1
ATOM 716 C CA . GLU A 1 90 ? -28.471 12.479 55.078 1.00 72.81 90 GLU A CA 1
ATOM 717 C C . GLU A 1 90 ? -28.894 13.838 55.650 1.00 72.81 90 GLU A C 1
ATOM 719 O O . GLU A 1 90 ? -28.075 14.760 55.745 1.00 72.81 90 GLU A O 1
ATOM 724 N N . GLU A 1 91 ? -30.191 14.004 55.924 1.00 74.88 91 GLU A N 1
ATOM 725 C CA . GLU A 1 91 ? -30.731 15.290 56.355 1.00 74.88 91 GLU A CA 1
ATOM 726 C C . GLU A 1 91 ? -29.992 15.771 57.607 1.00 74.88 91 GLU A C 1
ATOM 728 O O . GLU A 1 91 ? -29.955 15.102 58.640 1.00 74.88 91 GLU A O 1
ATOM 733 N N . THR A 1 92 ? -29.373 16.949 57.509 1.00 70.19 92 THR A N 1
ATOM 734 C CA . THR A 1 92 ? -28.804 17.621 58.678 1.00 70.19 92 THR A CA 1
ATOM 735 C C . THR A 1 92 ? -29.966 18.017 59.584 1.00 70.19 92 THR A C 1
ATOM 737 O O . THR A 1 92 ? -30.876 18.691 59.094 1.00 70.19 92 THR A O 1
ATOM 740 N N . PRO A 1 93 ? -29.977 17.641 60.877 1.00 72.12 93 PRO A N 1
ATOM 741 C CA . PRO A 1 93 ? -31.067 18.027 61.759 1.00 72.12 93 PRO A CA 1
ATOM 742 C C . PRO A 1 93 ? -31.188 19.554 61.782 1.00 72.12 93 PRO A C 1
ATOM 744 O O . PRO A 1 93 ? -30.214 20.268 62.036 1.00 72.12 93 PRO A O 1
ATOM 747 N N . THR A 1 94 ? -32.387 20.048 61.476 1.00 70.75 94 THR A N 1
ATOM 748 C CA . THR A 1 94 ? -32.758 21.458 61.601 1.00 70.75 94 THR A CA 1
ATOM 749 C C . THR A 1 94 ? -32.461 21.928 63.032 1.00 70.75 94 THR A C 1
ATOM 751 O O . THR A 1 94 ? -32.869 21.243 63.972 1.00 70.75 94 THR A O 1
ATOM 754 N N . PRO A 1 95 ? -31.741 23.048 63.240 1.00 66.62 95 PRO A N 1
ATOM 755 C CA . PRO A 1 95 ? -31.507 23.562 64.583 1.00 66.62 95 PRO A CA 1
ATOM 756 C C . PRO A 1 95 ? -32.840 23.946 65.237 1.00 66.62 95 PRO A C 1
ATOM 758 O O . PRO A 1 95 ? -33.653 24.649 64.641 1.00 66.62 95 PRO A O 1
ATOM 761 N N . GLU A 1 96 ? -33.047 23.466 66.461 1.00 63.00 96 GLU A N 1
ATOM 762 C CA . GLU A 1 96 ? -34.186 23.796 67.318 1.00 63.00 96 GLU A CA 1
ATOM 763 C C . GLU A 1 96 ? -34.166 25.306 67.623 1.00 63.00 96 GLU A C 1
ATOM 765 O O . GLU A 1 96 ? -33.180 25.835 68.150 1.00 63.00 96 GLU A O 1
ATOM 770 N N . GLU A 1 97 ? -35.221 26.021 67.217 1.00 61.09 97 GLU A N 1
ATOM 771 C CA . GLU A 1 97 ? -35.355 27.463 67.427 1.00 61.09 97 GLU A CA 1
ATOM 772 C C . GLU A 1 97 ? -35.305 27.787 68.929 1.00 61.09 97 GLU A C 1
ATOM 774 O O . GLU A 1 97 ? -36.135 27.341 69.717 1.00 61.09 97 GLU A O 1
ATOM 779 N N . THR A 1 98 ? -34.313 28.577 69.342 1.00 55.59 98 THR A N 1
ATOM 780 C CA . THR A 1 98 ? -34.267 29.159 70.687 1.00 55.59 98 THR A CA 1
ATOM 781 C C . THR A 1 98 ? -35.154 30.401 70.696 1.00 55.59 98 THR A C 1
ATOM 783 O O . THR A 1 98 ? -34.829 31.391 70.039 1.00 55.59 98 THR A O 1
ATOM 786 N N . GLU A 1 99 ? -36.275 30.342 71.419 1.00 54.88 99 GLU A N 1
ATOM 787 C CA . GLU A 1 99 ? -37.229 31.447 71.534 1.00 54.88 99 GLU A CA 1
ATOM 788 C C . GLU A 1 99 ? -36.553 32.747 72.012 1.00 54.88 99 GLU A C 1
ATOM 790 O O . GLU A 1 99 ? -35.843 32.787 73.021 1.00 54.88 99 GLU A O 1
ATOM 795 N N . SER A 1 100 ? -36.786 33.828 71.265 1.00 62.03 100 SER A N 1
ATOM 796 C CA . SER A 1 100 ? -36.365 35.193 71.588 1.00 62.03 100 SER A CA 1
ATOM 797 C C . SER A 1 100 ? -37.522 35.932 72.277 1.00 62.03 100 SER A C 1
ATOM 799 O O . SER A 1 100 ? -38.654 35.820 71.803 1.00 62.03 100 SER A O 1
ATOM 801 N N . PRO A 1 101 ? -37.298 36.678 73.377 1.00 57.88 101 PRO A N 1
ATOM 802 C CA . PRO A 1 101 ? -38.386 37.320 74.105 1.00 57.88 101 PRO A CA 1
ATOM 803 C C . PRO A 1 101 ? -38.983 38.527 73.362 1.00 57.88 101 PRO A C 1
ATOM 805 O O . PRO A 1 101 ? -38.285 39.401 72.849 1.00 57.88 101 PRO A O 1
ATOM 808 N N . GLU A 1 102 ? -40.312 38.542 73.390 1.00 61.72 102 GLU A N 1
ATOM 809 C CA . GLU A 1 102 ? -41.287 39.523 72.909 1.00 61.72 102 GLU A CA 1
ATOM 810 C C . GLU A 1 102 ? -40.990 40.993 73.272 1.00 61.72 102 GLU A C 1
ATOM 812 O O . GLU A 1 102 ? -40.655 41.305 74.420 1.00 61.72 102 GLU A O 1
ATOM 817 N N . PRO A 1 103 ? -41.247 41.926 72.332 1.00 56.03 103 PRO A N 1
ATOM 818 C CA . PRO A 1 103 ? -41.754 43.240 72.702 1.00 56.03 103 PRO A CA 1
ATOM 819 C C . PRO A 1 103 ? -43.092 43.574 72.016 1.00 56.03 103 PRO A C 1
ATOM 821 O O . PRO A 1 103 ? -43.182 43.717 70.801 1.00 56.03 103 PRO A O 1
ATOM 824 N N . THR A 1 104 ? -44.101 43.748 72.873 1.00 49.62 104 THR A N 1
ATOM 825 C CA . THR A 1 104 ? -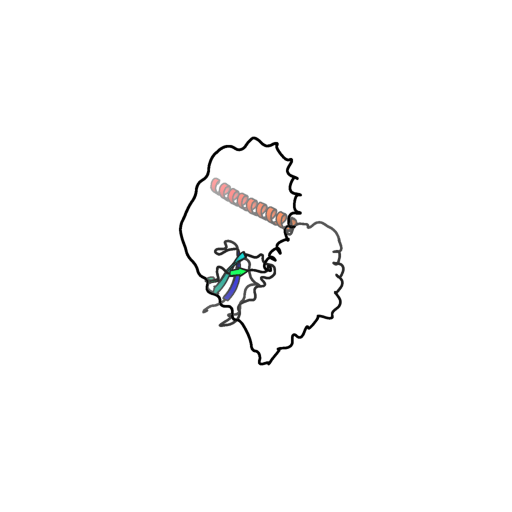45.121 44.812 72.916 1.00 49.62 104 THR A CA 1
ATOM 826 C C . THR A 1 104 ? -45.818 45.224 71.614 1.00 49.62 104 THR A C 1
ATOM 828 O O . THR A 1 104 ? -45.283 45.950 70.779 1.00 49.62 104 THR A O 1
ATOM 831 N N . ALA A 1 105 ? -47.100 44.861 71.540 1.00 50.09 105 ALA A N 1
ATOM 832 C CA . ALA A 1 105 ? -48.077 45.330 70.566 1.00 50.09 105 ALA A CA 1
ATOM 833 C C . ALA A 1 105 ? -48.405 46.829 70.701 1.00 50.09 105 ALA A C 1
ATOM 835 O O . ALA A 1 105 ? -48.655 47.302 71.806 1.00 50.09 105 ALA A O 1
ATOM 836 N N . GLU A 1 106 ? -48.545 47.529 69.570 1.00 47.34 106 GLU A N 1
ATOM 837 C CA . GLU A 1 106 ? -49.370 48.739 69.450 1.00 47.34 106 GLU A CA 1
ATOM 838 C C . GLU A 1 106 ? -49.721 49.023 67.973 1.00 47.34 106 GLU A C 1
ATOM 840 O O . GLU A 1 106 ? -48.834 49.159 67.135 1.00 47.34 106 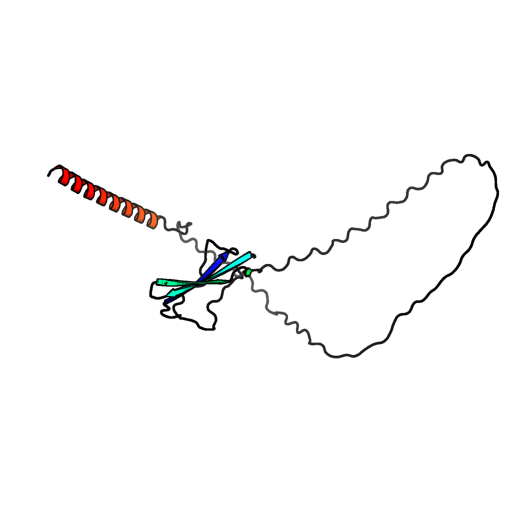GLU A O 1
ATOM 845 N N . GLY A 1 107 ? -51.019 49.172 67.663 1.00 38.19 107 GLY A N 1
ATOM 846 C CA . GLY A 1 107 ? -51.456 50.095 66.604 1.00 38.19 107 GLY A CA 1
ATOM 847 C C . GLY A 1 107 ? -52.277 49.566 65.414 1.00 38.19 107 GLY A C 1
ATOM 848 O O . GLY A 1 107 ? -51.755 49.456 64.315 1.00 38.19 107 GLY A O 1
ATOM 849 N N . ASN A 1 108 ? -53.597 49.451 65.621 1.00 41.59 108 ASN A N 1
ATOM 850 C CA . ASN A 1 108 ? -54.691 49.895 64.723 1.00 41.59 108 ASN A CA 1
ATOM 851 C C . ASN A 1 108 ? -55.017 49.167 63.379 1.00 41.59 108 ASN A C 1
ATOM 853 O O . ASN A 1 108 ? -54.412 49.411 62.342 1.00 41.59 108 ASN A O 1
ATOM 857 N N . THR A 1 109 ? -56.124 48.403 63.414 1.00 42.28 109 THR A N 1
ATOM 858 C CA . THR A 1 109 ? -57.244 48.200 62.434 1.00 42.28 109 THR A CA 1
ATOM 859 C C . THR A 1 109 ? -57.659 49.487 61.667 1.00 42.28 109 THR A C 1
ATOM 861 O O . THR A 1 109 ? -57.395 50.544 62.250 1.00 42.28 109 THR A O 1
ATOM 864 N N . PRO A 1 110 ? -58.373 49.520 60.489 1.00 52.66 110 PRO A N 1
ATOM 865 C CA . PRO A 1 110 ? -59.248 48.531 59.769 1.00 52.66 110 PRO A CA 1
ATOM 866 C C . PRO A 1 110 ? -58.881 48.241 58.273 1.00 52.66 110 PRO A C 1
ATOM 868 O O . PRO A 1 110 ? -58.075 48.970 57.711 1.00 52.66 110 PRO A O 1
ATOM 871 N N . GLU A 1 111 ? -59.265 47.112 57.630 1.00 47.88 111 GLU A N 1
ATOM 872 C CA . GLU A 1 111 ? -60.524 46.787 56.864 1.00 47.88 111 GLU A CA 1
ATOM 873 C C . GLU A 1 111 ? -60.752 47.658 55.582 1.00 47.88 111 GLU A C 1
ATOM 875 O O . GLU A 1 111 ? -60.384 48.829 55.642 1.00 47.88 111 GLU A O 1
ATOM 880 N N . PRO A 1 112 ? -61.426 47.258 54.458 1.00 50.12 112 PRO A N 1
ATOM 881 C CA . PRO A 1 112 ? -61.781 45.965 53.812 1.00 50.12 112 PRO A CA 1
ATOM 882 C C . PRO A 1 112 ? -61.480 45.893 52.271 1.00 50.12 112 PRO A C 1
ATOM 884 O O . PRO A 1 112 ? -61.082 46.868 51.643 1.00 50.12 112 PRO A O 1
ATOM 887 N N . ALA A 1 113 ? -61.873 44.757 51.666 1.00 40.38 113 ALA A N 1
ATOM 888 C CA . ALA A 1 113 ? -62.611 44.625 50.387 1.00 40.38 113 ALA A CA 1
ATOM 889 C C . ALA A 1 113 ? -61.885 44.326 49.053 1.00 40.38 113 ALA A C 1
ATOM 891 O O . ALA A 1 113 ? -60.986 45.041 48.628 1.00 40.38 113 ALA A O 1
ATOM 892 N N . ALA A 1 114 ? -62.502 43.349 48.358 1.00 46.06 114 ALA A N 1
ATOM 893 C CA . ALA A 1 114 ? -62.529 43.074 46.910 1.00 46.06 114 ALA A CA 1
ATOM 894 C C . ALA A 1 114 ? -61.253 42.443 46.296 1.00 46.06 114 ALA A C 1
ATOM 896 O O . ALA A 1 114 ? -60.147 42.850 46.606 1.00 46.06 114 ALA A O 1
ATOM 897 N N . GLU A 1 115 ? -61.292 41.436 45.415 1.00 49.47 115 GLU A N 1
ATOM 898 C CA . GLU A 1 115 ? -62.376 40.909 44.574 1.00 49.47 115 GLU A CA 1
ATOM 899 C C . GLU A 1 115 ? -62.005 39.524 43.974 1.00 49.47 115 GLU A C 1
ATOM 901 O O . GLU A 1 115 ? -60.844 39.126 43.975 1.00 49.47 115 GLU A O 1
ATOM 906 N N . ALA A 1 116 ? -63.044 38.828 43.489 1.00 43.97 116 ALA A N 1
ATOM 907 C CA . ALA A 1 116 ? -63.172 37.535 42.780 1.00 43.97 116 ALA A CA 1
ATOM 908 C C . ALA A 1 116 ? -62.045 37.138 41.782 1.00 43.97 116 ALA A C 1
ATOM 910 O O . ALA A 1 116 ? -61.319 37.992 41.295 1.00 43.97 116 ALA A O 1
ATOM 911 N N . SER A 1 117 ? -61.839 35.879 41.354 1.00 46.59 117 SER A N 1
ATOM 912 C CA . SER A 1 117 ? -62.764 34.839 40.832 1.00 46.59 117 SER A CA 1
ATOM 913 C C . SER A 1 117 ? -61.969 33.511 40.665 1.00 46.59 117 SER A C 1
ATOM 915 O O . SER A 1 117 ? -60.805 33.576 40.285 1.00 46.59 117 SER A O 1
ATOM 917 N N . ALA A 1 118 ? -62.425 32.315 41.086 1.00 39.38 118 ALA A N 1
ATOM 918 C CA . ALA A 1 118 ? -63.199 31.295 40.327 1.00 39.38 118 ALA A CA 1
ATOM 919 C C . ALA A 1 118 ? -62.659 31.006 38.894 1.00 39.38 118 ALA A C 1
ATOM 921 O O . ALA A 1 118 ? -62.458 31.948 38.142 1.00 39.38 118 ALA A O 1
ATOM 922 N N . THR A 1 119 ? -62.449 29.783 38.371 1.00 45.28 119 THR A N 1
ATOM 923 C CA . THR A 1 119 ? -63.030 28.441 38.620 1.00 45.28 119 THR A CA 1
ATOM 924 C C . THR A 1 119 ? -62.247 27.363 37.803 1.00 45.28 119 THR A C 1
ATOM 926 O O . THR A 1 119 ? -61.392 27.741 37.002 1.00 45.28 119 THR A O 1
ATOM 929 N N . PRO A 1 120 ? -62.494 26.044 37.991 1.00 49.91 120 PRO A N 1
ATOM 930 C CA . PRO A 1 120 ? -61.621 24.920 37.627 1.00 49.91 120 PRO A CA 1
ATOM 931 C C . PRO A 1 120 ? -62.005 24.200 36.315 1.00 49.91 120 PRO A C 1
ATOM 933 O O . PRO A 1 120 ? -63.055 24.462 35.734 1.00 49.91 120 PRO A O 1
ATOM 936 N N . GLY A 1 121 ? -61.185 23.228 35.895 1.00 33.59 121 GLY A N 1
ATOM 937 C CA . GLY A 1 121 ? -61.514 22.275 34.828 1.00 33.59 121 GLY A CA 1
ATOM 938 C C . GLY A 1 121 ? -60.636 21.009 34.868 1.00 33.59 121 GLY A C 1
ATOM 939 O O . GLY A 1 121 ? -59.425 21.140 34.699 1.00 33.59 121 GLY A O 1
ATOM 940 N N . PRO A 1 122 ? -61.210 19.815 35.113 1.00 53.91 122 PRO A N 1
ATOM 941 C CA . PRO A 1 122 ? -60.533 18.517 35.064 1.00 53.91 122 PRO A CA 1
ATOM 942 C C . PRO A 1 122 ? -60.646 17.887 33.662 1.00 53.91 122 PRO A C 1
ATOM 944 O O . PRO A 1 122 ? -61.583 18.199 32.937 1.00 53.91 122 PRO A O 1
ATOM 947 N N . ASP A 1 123 ? -59.735 16.985 33.290 1.00 37.09 123 ASP A N 1
ATOM 948 C CA . ASP A 1 123 ? -60.116 15.589 33.016 1.00 37.09 123 ASP A CA 1
ATOM 949 C C . ASP A 1 123 ? -58.901 14.696 32.734 1.00 37.09 123 ASP A C 1
ATOM 951 O O . ASP A 1 123 ? -57.975 15.044 32.001 1.00 37.09 123 ASP A O 1
ATOM 955 N N . GLN A 1 124 ? -58.941 13.521 33.357 1.00 45.66 124 GLN A N 1
ATOM 956 C CA . GLN A 1 124 ? -58.117 12.357 33.061 1.00 45.66 124 GLN A CA 1
ATOM 957 C C . GLN A 1 124 ? -58.838 11.525 31.998 1.00 45.66 124 GLN A C 1
ATOM 959 O O . GLN A 1 124 ? -60.052 11.428 32.078 1.00 45.66 124 GLN A O 1
ATOM 964 N N . THR A 1 125 ? -58.113 10.827 31.118 1.00 33.66 125 THR A N 1
ATOM 965 C CA . THR A 1 125 ? -58.441 9.426 30.769 1.00 33.66 125 THR A CA 1
ATOM 966 C C . THR A 1 125 ? -57.334 8.768 29.937 1.00 33.66 125 THR A C 1
ATOM 968 O O . THR A 1 125 ? -56.878 9.293 28.927 1.00 33.66 125 THR A O 1
ATOM 971 N N . SER A 1 126 ? -56.970 7.581 30.400 1.00 41.00 126 SER A N 1
ATOM 972 C CA . SER A 1 126 ? -56.228 6.442 29.834 1.00 41.00 126 SER A CA 1
ATOM 973 C C . SER A 1 126 ? -56.899 5.197 30.484 1.00 41.00 126 SER A C 1
ATOM 975 O O . SER A 1 126 ? -57.556 5.430 31.511 1.00 41.00 126 SER A O 1
ATOM 977 N N . PRO A 1 127 ? -56.750 3.906 30.092 1.00 61.94 127 PRO A N 1
ATOM 978 C CA . PRO A 1 127 ? -56.242 3.206 28.889 1.00 61.94 127 PRO A CA 1
ATOM 979 C C . PRO A 1 127 ? -57.201 2.047 28.417 1.00 61.94 127 PRO A C 1
ATOM 981 O O . PRO A 1 127 ? -58.384 2.067 28.746 1.00 61.94 127 PRO A O 1
ATOM 984 N N . GLU A 1 128 ? -56.631 1.035 27.722 1.00 41.94 128 GLU A N 1
ATOM 985 C CA . GLU A 1 128 ? -57.068 -0.371 27.448 1.00 41.94 128 GLU A CA 1
ATOM 986 C C . GLU A 1 128 ? -57.752 -0.616 26.073 1.00 41.94 128 GLU A C 1
ATOM 988 O O . GLU A 1 128 ? -58.647 0.124 25.686 1.00 41.94 128 GLU A O 1
ATOM 993 N N . ASP A 1 129 ? -57.338 -1.561 25.204 1.00 36.12 129 ASP A N 1
ATOM 994 C CA . ASP A 1 129 ? -57.098 -2.995 25.463 1.00 36.12 129 ASP A CA 1
ATOM 995 C C . ASP A 1 129 ? -56.287 -3.746 24.345 1.00 36.12 129 ASP A C 1
ATOM 997 O O . ASP A 1 129 ? -56.180 -3.282 23.210 1.00 36.12 129 ASP A O 1
ATOM 1001 N N . GLN A 1 130 ? -55.733 -4.914 24.718 1.00 43.38 130 GLN A N 1
ATOM 1002 C CA . GLN A 1 130 ? -54.801 -5.913 24.100 1.00 43.38 130 GLN A CA 1
ATOM 1003 C C . GLN A 1 130 ? -55.376 -6.810 22.938 1.00 43.38 130 GLN A C 1
ATOM 1005 O O . GLN A 1 130 ? -56.516 -6.593 22.543 1.00 43.38 130 GLN A O 1
ATOM 1010 N N . PRO A 1 131 ? -54.771 -7.960 22.495 1.00 50.12 131 PRO A N 1
ATOM 1011 C CA . PRO A 1 131 ? -53.426 -8.301 21.961 1.00 50.12 131 PRO A CA 1
ATOM 1012 C C . PRO A 1 131 ? -53.489 -9.189 20.663 1.00 50.12 131 PRO A C 1
ATOM 1014 O O . PRO A 1 131 ? -54.542 -9.717 20.315 1.00 50.12 131 PRO A O 1
ATOM 1017 N N . ALA A 1 132 ? -52.365 -9.458 19.975 1.00 42.72 132 ALA A N 1
ATOM 1018 C CA . ALA A 1 132 ? -52.233 -10.622 19.071 1.00 42.72 132 ALA A CA 1
ATOM 1019 C C . ALA A 1 132 ? -50.767 -11.095 18.955 1.00 42.72 132 ALA A C 1
ATOM 1021 O O . ALA A 1 132 ? -49.863 -10.288 18.752 1.00 42.72 132 ALA A O 1
ATOM 1022 N N . GLU A 1 133 ? -50.578 -12.401 19.150 1.00 48.88 133 GLU A N 1
ATOM 1023 C CA . GLU A 1 133 ? -49.330 -13.176 19.230 1.00 48.88 133 GLU A CA 1
ATOM 1024 C C . GLU A 1 133 ? -48.602 -13.382 17.878 1.00 48.88 133 GLU A C 1
ATOM 1026 O O . GLU A 1 133 ? -49.107 -13.003 16.826 1.00 48.88 133 GLU A O 1
ATOM 1031 N N . GLU A 1 134 ? -47.464 -14.104 17.954 1.00 44.00 134 GLU A N 1
ATOM 1032 C CA . GLU A 1 134 ? -46.721 -14.819 16.887 1.00 44.00 134 GLU A CA 1
ATOM 1033 C C . GLU A 1 134 ? -45.600 -13.998 16.193 1.00 44.00 134 GLU A C 1
ATOM 1035 O O . GLU A 1 134 ? -45.840 -12.948 15.619 1.00 44.00 134 GLU A O 1
ATOM 1040 N N . ALA A 1 135 ? -44.308 -14.355 16.174 1.00 41.62 135 ALA A N 1
ATOM 1041 C CA . ALA A 1 135 ? -43.583 -15.567 16.536 1.00 41.62 135 ALA A CA 1
ATOM 1042 C C . ALA A 1 135 ? -42.153 -15.218 17.006 1.00 41.62 135 ALA A C 1
ATOM 1044 O O . ALA A 1 135 ? -41.493 -14.324 16.476 1.00 41.62 135 ALA A O 1
ATOM 1045 N N . THR A 1 136 ? -41.657 -15.971 17.983 1.00 43.25 136 THR A N 1
ATOM 1046 C CA . THR A 1 136 ? -40.291 -15.914 18.512 1.00 43.25 136 THR A CA 1
ATOM 1047 C C . THR A 1 136 ? -39.325 -16.643 17.565 1.00 43.25 136 THR A C 1
ATOM 1049 O O . THR A 1 136 ? -39.484 -17.851 17.380 1.00 43.25 136 THR A O 1
ATOM 1052 N N . PRO A 1 137 ? -38.270 -16.022 17.007 1.00 42.53 137 PRO A N 1
ATOM 1053 C CA . PRO A 1 137 ? -37.088 -16.785 16.640 1.00 42.53 137 PRO A CA 1
ATOM 1054 C C . PRO A 1 137 ? -36.353 -17.128 17.939 1.00 42.53 137 PRO A C 1
ATOM 1056 O O . PRO A 1 137 ? -35.813 -16.260 18.623 1.00 42.53 137 PRO A O 1
ATOM 1059 N N . GLY A 1 138 ? -36.412 -18.405 18.319 1.00 44.31 138 GLY A N 1
ATOM 1060 C CA . GLY A 1 138 ? -35.753 -18.935 19.506 1.00 44.31 138 GLY A CA 1
ATOM 1061 C C . GLY A 1 138 ? -34.267 -18.583 19.529 1.00 44.31 138 GLY A C 1
ATOM 1062 O O . GLY A 1 138 ? -33.519 -18.900 18.605 1.00 44.31 138 GLY A O 1
ATOM 1063 N N . VAL A 1 139 ? -33.844 -17.947 20.617 1.00 49.38 139 VAL A N 1
ATOM 1064 C CA . VAL A 1 139 ? -32.438 -17.761 20.962 1.00 49.38 139 VAL A CA 1
ATOM 1065 C C . VAL A 1 139 ? -31.862 -19.144 21.277 1.00 49.38 139 VAL A C 1
ATOM 1067 O O . VAL A 1 139 ? -32.056 -19.674 22.369 1.00 49.38 139 VAL A O 1
ATOM 1070 N N . GLN A 1 140 ? -31.178 -19.767 20.315 1.00 50.47 140 GLN A N 1
ATOM 1071 C CA . GLN A 1 140 ? -30.284 -20.883 20.617 1.00 50.47 140 GLN A CA 1
ATOM 1072 C C . GLN A 1 140 ? -29.016 -20.318 21.252 1.00 50.47 140 GLN A C 1
ATOM 1074 O O . GLN A 1 140 ? -28.135 -19.796 20.572 1.00 50.47 140 GLN A O 1
ATOM 1079 N N . ILE A 1 141 ? -28.930 -20.434 22.574 1.00 52.25 141 ILE A N 1
ATOM 1080 C CA . ILE A 1 141 ? -27.685 -20.254 23.315 1.00 52.25 141 ILE A CA 1
ATOM 1081 C C . ILE A 1 141 ? -26.826 -21.489 23.026 1.00 52.25 141 ILE A C 1
ATOM 1083 O O . ILE A 1 141 ? -26.926 -22.508 23.706 1.00 52.25 141 ILE A O 1
ATOM 1087 N N . ILE A 1 142 ? -25.996 -21.421 21.989 1.00 47.81 142 ILE A N 1
ATOM 1088 C CA . ILE A 1 142 ? -24.873 -22.348 21.826 1.00 47.81 142 ILE A CA 1
ATOM 1089 C C . ILE A 1 142 ? -23.790 -21.882 22.799 1.00 47.81 142 ILE A C 1
ATOM 1091 O O . ILE A 1 142 ? -22.954 -21.044 22.473 1.00 47.81 142 ILE A O 1
ATOM 1095 N N . ALA A 1 143 ? -23.851 -22.369 24.036 1.00 56.41 143 ALA A N 1
ATOM 1096 C CA . ALA A 1 143 ? -22.733 -22.239 24.956 1.00 56.41 143 ALA A CA 1
ATOM 1097 C C . ALA A 1 143 ? -21.567 -23.094 24.416 1.00 56.41 143 ALA A C 1
ATOM 1099 O O . ALA A 1 143 ? -21.760 -24.303 24.235 1.00 56.41 143 ALA A O 1
ATOM 1100 N N . PRO A 1 144 ? -20.369 -22.535 24.152 1.00 47.38 144 PRO A N 1
ATOM 1101 C CA . PRO A 1 144 ? -19.196 -23.357 23.886 1.00 47.38 144 PRO A CA 1
ATOM 1102 C C . PRO A 1 144 ? -18.908 -24.184 25.143 1.00 47.38 144 PRO A C 1
ATOM 1104 O O . PRO A 1 144 ? -18.530 -23.655 26.183 1.00 47.38 144 PRO A O 1
ATOM 1107 N N . SER A 1 145 ? -19.154 -25.491 25.066 1.00 59.62 145 SER A N 1
ATOM 1108 C CA . SER A 1 145 ? -18.934 -26.440 26.165 1.00 59.62 145 SER A CA 1
ATOM 1109 C C . SER A 1 145 ? -17.524 -27.039 26.130 1.00 59.62 145 SER A C 1
ATOM 1111 O O . SER A 1 145 ? -17.340 -28.204 26.473 1.00 59.62 145 SER A O 1
ATOM 1113 N N . GLU A 1 146 ? -16.521 -26.268 25.702 1.00 55.59 146 GLU A N 1
ATOM 1114 C CA . GLU A 1 146 ? -15.130 -26.723 25.716 1.00 55.59 146 GLU A CA 1
ATOM 1115 C C . GLU A 1 146 ? -14.405 -26.171 26.954 1.00 55.59 146 GLU A C 1
ATOM 1117 O O . GLU A 1 146 ? -14.400 -24.957 27.176 1.00 55.59 146 GLU A O 1
ATOM 1122 N N . PRO A 1 147 ? -13.820 -27.038 27.802 1.00 58.31 147 PRO A N 1
ATOM 1123 C CA . PRO A 1 147 ? -13.050 -26.593 28.954 1.00 58.31 147 PRO A CA 1
ATOM 1124 C C . PRO A 1 147 ? -11.858 -25.755 28.482 1.00 58.31 147 PRO A C 1
ATOM 1126 O O . PRO A 1 147 ? -11.206 -26.103 27.499 1.00 58.31 147 PRO A O 1
ATOM 1129 N N . LEU A 1 148 ? -11.576 -24.667 29.206 1.00 46.97 148 LEU A N 1
ATOM 1130 C CA . LEU A 1 148 ? -10.418 -23.795 29.005 1.00 46.97 148 LEU A CA 1
ATOM 1131 C C . LEU A 1 148 ? -9.166 -24.640 28.731 1.00 46.97 148 LEU A C 1
ATOM 1133 O O . LEU A 1 148 ? -8.677 -25.334 29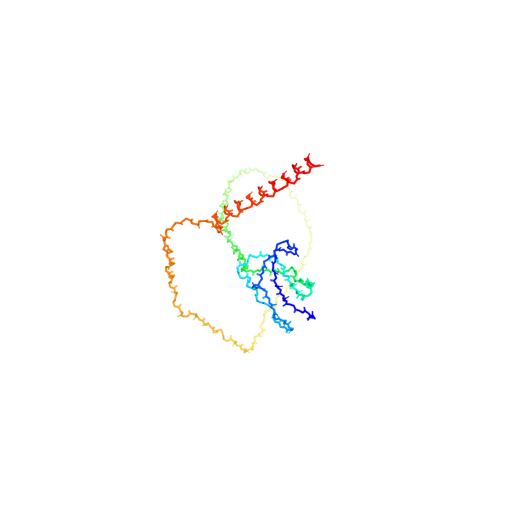.627 1.00 46.97 148 LEU A O 1
ATOM 1137 N N . ALA A 1 149 ? -8.648 -24.585 27.502 1.00 60.56 149 ALA A N 1
ATOM 1138 C CA . ALA A 1 149 ? -7.325 -25.110 27.216 1.00 60.56 149 ALA A CA 1
ATOM 1139 C C . ALA A 1 149 ? -6.345 -24.381 28.142 1.00 60.56 149 ALA A C 1
ATOM 1141 O O . ALA A 1 149 ? -6.240 -23.153 28.112 1.00 60.56 149 ALA A O 1
ATOM 1142 N N . GLN A 1 150 ? -5.685 -25.131 29.025 1.00 67.12 150 GLN A N 1
ATOM 1143 C CA . GLN A 1 150 ? -4.656 -24.574 29.893 1.00 67.12 150 GLN A CA 1
ATOM 1144 C C . GLN A 1 150 ? -3.554 -23.958 29.020 1.00 67.12 150 GLN A C 1
ATOM 1146 O O . GLN A 1 150 ? -3.239 -24.521 27.966 1.00 67.12 150 GLN A O 1
ATOM 1151 N N . PRO A 1 151 ? -2.956 -22.825 29.431 1.00 51.25 151 PRO A N 1
ATOM 1152 C CA . PRO A 1 151 ? -1.809 -22.283 28.725 1.00 51.25 151 PRO A CA 1
ATOM 1153 C C . PRO A 1 151 ? -0.719 -23.354 28.703 1.00 51.25 151 PRO A C 1
ATOM 1155 O O . PRO A 1 151 ? -0.227 -23.779 29.749 1.00 51.25 151 PRO A O 1
ATOM 1158 N N . SER A 1 152 ? -0.364 -23.819 27.507 1.00 61.19 152 SER A N 1
ATOM 1159 C CA . SER A 1 152 ? 0.830 -24.637 27.343 1.00 61.19 152 SER A CA 1
ATOM 1160 C C . SER A 1 152 ? 2.014 -23.773 27.788 1.00 61.19 152 SER A C 1
ATOM 1162 O O . SER A 1 152 ? 2.076 -22.614 27.363 1.00 61.19 152 SER A O 1
ATOM 1164 N N . PRO A 1 153 ? 2.924 -24.259 28.654 1.00 58.00 153 PRO A N 1
ATOM 1165 C CA . PRO A 1 153 ? 4.110 -23.493 29.002 1.00 58.00 153 PRO A CA 1
ATOM 1166 C C . PRO A 1 153 ? 4.813 -23.096 27.706 1.00 58.00 153 PRO A C 1
ATOM 1168 O O . PRO A 1 153 ? 5.066 -23.945 26.847 1.00 58.00 153 PRO A O 1
ATOM 1171 N N . THR A 1 154 ? 5.062 -21.796 27.548 1.00 66.44 154 THR A N 1
ATOM 1172 C CA . THR A 1 154 ? 5.896 -21.267 26.472 1.00 66.44 154 THR A CA 1
ATOM 1173 C C . THR A 1 154 ? 7.189 -22.079 26.462 1.00 66.44 154 THR A C 1
ATOM 1175 O O . THR A 1 154 ? 7.812 -22.179 27.524 1.00 66.44 154 THR A O 1
ATOM 1178 N N . PRO A 1 155 ? 7.589 -22.693 25.333 1.00 49.53 155 PRO A N 1
ATOM 1179 C CA . PRO A 1 155 ? 8.888 -23.339 25.261 1.00 49.53 155 PRO A CA 1
ATOM 1180 C C . PRO A 1 155 ? 9.933 -22.284 25.617 1.00 49.53 155 PRO A C 1
ATOM 1182 O O . PRO A 1 155 ? 10.036 -21.253 24.951 1.00 49.53 155 PRO A O 1
ATOM 1185 N N . LEU A 1 156 ? 10.632 -22.510 26.728 1.00 58.50 156 LEU A N 1
ATOM 1186 C CA . LEU A 1 156 ? 11.807 -21.739 27.089 1.00 58.50 156 LEU A CA 1
ATOM 1187 C C . LEU A 1 156 ? 12.806 -21.990 25.952 1.00 58.50 156 LEU A C 1
ATOM 1189 O O . LEU A 1 156 ? 13.137 -23.155 25.732 1.00 58.50 156 LEU A O 1
ATOM 1193 N N . PRO A 1 157 ? 13.197 -20.973 25.164 1.00 61.59 157 PRO A N 1
ATOM 1194 C CA . PRO A 1 157 ? 14.230 -21.170 24.162 1.00 61.59 157 PRO A CA 1
ATOM 1195 C C . PRO A 1 157 ? 15.470 -21.696 24.880 1.00 61.59 157 PRO A C 1
ATOM 1197 O O . PRO A 1 157 ? 15.896 -21.109 25.874 1.00 61.59 157 PRO A O 1
ATOM 1200 N N . ASP A 1 158 ? 15.993 -22.828 24.414 1.00 57.50 158 ASP A N 1
ATOM 1201 C CA . ASP A 1 158 ? 17.265 -23.351 24.886 1.00 57.50 158 ASP A CA 1
ATOM 1202 C C . ASP A 1 158 ? 18.319 -22.260 24.649 1.00 57.50 158 ASP A C 1
ATOM 1204 O O . ASP A 1 158 ? 18.622 -21.911 23.504 1.00 57.50 158 ASP A O 1
ATOM 1208 N N . ASP A 1 159 ? 18.824 -21.674 25.737 1.00 59.16 159 ASP A N 1
ATOM 1209 C CA . ASP A 1 159 ? 19.961 -20.754 25.751 1.00 59.16 159 ASP A CA 1
ATOM 1210 C C . ASP A 1 159 ? 21.243 -21.531 25.388 1.00 59.16 159 ASP A C 1
ATOM 1212 O O . ASP A 1 159 ? 22.155 -21.701 26.195 1.00 59.16 159 ASP A O 1
ATOM 1216 N N . GLU A 1 160 ? 21.319 -22.025 24.155 1.00 54.38 160 GLU A N 1
ATOM 1217 C CA . GLU A 1 160 ? 22.552 -22.515 23.548 1.00 54.38 160 GLU A CA 1
ATOM 1218 C C . GLU A 1 160 ? 23.286 -21.307 22.946 1.00 54.38 160 GLU A C 1
ATOM 1220 O O . GLU A 1 160 ? 23.108 -20.911 21.798 1.00 54.38 160 GLU A O 1
ATOM 1225 N N . GLU A 1 161 ? 24.087 -20.694 23.815 1.00 53.62 161 GLU A N 1
ATOM 1226 C CA . GLU A 1 161 ? 25.364 -20.047 23.516 1.00 53.62 161 GLU A CA 1
ATOM 1227 C C . GLU A 1 161 ? 25.404 -18.958 22.417 1.00 53.62 161 GLU A C 1
ATOM 1229 O O . GLU A 1 161 ? 25.615 -19.195 21.231 1.00 53.62 161 GLU A O 1
ATOM 1234 N N . GLY A 1 162 ? 25.465 -17.702 22.872 1.00 54.22 162 GLY A N 1
ATOM 1235 C CA . GLY A 1 162 ? 26.471 -16.782 22.336 1.00 54.22 162 GLY A CA 1
ATOM 1236 C C . GLY A 1 162 ? 26.024 -15.787 21.261 1.00 54.22 162 GLY A C 1
ATOM 1237 O O . GLY A 1 162 ? 26.383 -15.885 20.092 1.00 54.22 162 GLY A O 1
ATOM 1238 N N . ASN A 1 163 ? 25.485 -14.665 21.745 1.00 53.28 163 ASN A N 1
ATOM 1239 C CA . ASN A 1 163 ? 25.906 -13.333 21.294 1.00 53.28 163 ASN A CA 1
ATOM 1240 C C . ASN A 1 163 ? 25.356 -12.805 19.953 1.00 53.28 163 ASN A C 1
ATOM 1242 O O . ASN A 1 163 ? 26.139 -12.307 19.145 1.00 53.28 163 ASN A O 1
ATOM 1246 N N . GLN A 1 164 ? 24.033 -12.769 19.742 1.00 50.84 164 GLN A N 1
ATOM 1247 C CA . GLN A 1 164 ? 23.434 -11.888 18.716 1.00 50.84 164 GLN A CA 1
ATOM 1248 C C . GLN A 1 164 ? 22.110 -11.253 19.175 1.00 50.84 164 GLN A C 1
ATOM 1250 O O . GLN A 1 164 ? 21.027 -11.618 18.739 1.00 50.84 164 GLN A O 1
ATOM 1255 N N . LEU A 1 165 ? 22.215 -10.244 20.045 1.00 55.97 165 LEU A N 1
ATOM 1256 C CA . LEU A 1 165 ? 21.105 -9.374 20.474 1.00 55.97 165 LEU A CA 1
ATOM 1257 C C . LEU A 1 165 ? 20.801 -8.222 19.489 1.00 55.97 165 LEU A C 1
ATOM 1259 O O . LEU A 1 165 ? 20.096 -7.280 19.840 1.00 55.97 165 LEU A O 1
ATOM 1263 N N . LEU A 1 166 ? 21.329 -8.260 18.260 1.00 61.75 166 LEU A N 1
ATOM 1264 C CA . LEU A 1 166 ? 21.047 -7.263 17.224 1.00 61.75 166 LEU A CA 1
ATOM 1265 C C . LEU A 1 166 ? 20.702 -7.963 15.900 1.00 61.75 166 LEU A C 1
ATOM 1267 O O . LEU A 1 166 ? 21.412 -8.891 15.520 1.00 61.75 166 LEU A O 1
ATOM 1271 N N . PRO A 1 167 ? 19.680 -7.498 15.155 1.00 62.22 167 PRO A N 1
ATOM 1272 C CA . PRO A 1 167 ? 19.224 -8.113 13.901 1.00 62.22 167 PRO A CA 1
ATOM 1273 C C . PRO A 1 167 ? 20.177 -7.889 12.711 1.00 62.22 167 PRO A C 1
ATOM 1275 O O . PRO A 1 167 ? 19.808 -8.137 11.565 1.00 62.22 167 PRO A O 1
ATOM 1278 N N . PHE A 1 168 ? 21.394 -7.399 12.957 1.00 58.16 168 PHE A N 1
ATOM 1279 C CA . PHE A 1 168 ? 22.390 -7.133 11.926 1.00 58.16 168 PHE A CA 1
ATOM 1280 C C . PHE A 1 168 ? 23.707 -7.809 12.299 1.00 58.16 168 PHE A C 1
ATOM 1282 O O . PHE A 1 168 ? 24.262 -7.576 13.375 1.00 58.16 168 PHE A O 1
ATOM 1289 N N . ASP A 1 169 ? 24.226 -8.614 11.378 1.00 66.50 169 ASP A N 1
ATOM 1290 C CA . ASP A 1 169 ? 25.508 -9.288 11.518 1.00 66.50 169 ASP A CA 1
ATOM 1291 C C . ASP A 1 169 ? 26.663 -8.268 11.474 1.00 66.50 169 ASP A C 1
ATOM 1293 O O . ASP A 1 169 ? 27.057 -7.743 10.426 1.00 66.50 169 ASP A O 1
ATOM 1297 N N . THR A 1 170 ? 27.217 -7.972 12.651 1.00 68.69 170 THR A N 1
ATOM 1298 C CA . THR A 1 170 ? 28.348 -7.045 12.825 1.00 68.69 170 THR A CA 1
ATOM 1299 C C . THR A 1 170 ? 29.618 -7.501 12.100 1.00 68.69 170 THR A C 1
ATOM 1301 O O . THR A 1 170 ? 30.463 -6.667 11.758 1.00 68.69 170 THR A O 1
ATOM 1304 N N . LYS A 1 171 ? 29.758 -8.801 11.810 1.00 69.44 171 LYS A N 1
ATOM 1305 C CA . LYS A 1 171 ? 30.902 -9.342 11.072 1.00 69.44 171 LYS A CA 1
ATOM 1306 C C . LYS A 1 171 ? 30.808 -8.995 9.588 1.00 69.44 171 LYS A C 1
ATOM 1308 O O . LYS A 1 171 ? 31.770 -8.463 9.032 1.00 69.44 171 LYS A O 1
ATOM 1313 N N . SER A 1 172 ? 29.631 -9.184 8.996 1.00 71.25 172 SER A N 1
ATOM 1314 C CA . SER A 1 172 ? 29.342 -8.806 7.608 1.00 71.25 172 SER A CA 1
ATOM 1315 C C . SER A 1 172 ? 29.552 -7.302 7.359 1.00 71.25 172 SER A C 1
ATOM 1317 O O . SER A 1 172 ? 30.116 -6.904 6.338 1.00 71.25 172 SER A O 1
ATOM 1319 N N . LEU A 1 173 ? 29.197 -6.449 8.331 1.00 75.56 173 LEU A N 1
ATOM 1320 C CA . LEU A 1 173 ? 29.430 -5.001 8.248 1.00 75.56 173 LEU A CA 1
ATOM 1321 C C . LEU A 1 173 ? 30.927 -4.642 8.211 1.00 75.56 173 LEU A C 1
ATOM 1323 O O . LEU A 1 173 ? 31.353 -3.787 7.430 1.00 75.56 173 LEU A O 1
ATOM 1327 N N . LYS A 1 174 ? 31.741 -5.303 9.042 1.00 79.06 174 LYS A N 1
ATOM 1328 C CA . LYS A 1 174 ? 33.193 -5.078 9.094 1.00 79.06 174 LYS A CA 1
ATOM 1329 C C . LYS A 1 174 ? 33.878 -5.508 7.795 1.00 79.06 174 LYS A C 1
ATOM 1331 O O . LYS A 1 174 ? 34.759 -4.798 7.312 1.00 79.06 174 LYS A O 1
ATOM 1336 N N . GLU A 1 175 ? 33.479 -6.643 7.227 1.00 78.19 175 GLU A N 1
ATOM 1337 C CA . GLU A 1 175 ? 34.046 -7.156 5.974 1.00 78.19 175 GLU A CA 1
ATOM 1338 C C . GLU A 1 175 ? 33.749 -6.225 4.786 1.00 78.19 175 GLU A C 1
ATOM 1340 O O . GLU A 1 175 ? 34.667 -5.881 4.036 1.00 78.19 175 GLU A O 1
ATOM 1345 N N . ALA A 1 176 ? 32.515 -5.717 4.674 1.00 77.56 176 ALA A N 1
ATOM 1346 C CA . ALA A 1 176 ? 32.137 -4.756 3.635 1.00 77.56 176 ALA A CA 1
ATOM 1347 C C . ALA A 1 176 ? 32.935 -3.439 3.727 1.00 77.56 176 ALA A C 1
ATOM 1349 O O . ALA A 1 176 ? 33.381 -2.901 2.710 1.00 77.56 176 ALA A O 1
ATOM 1350 N N . PHE A 1 177 ? 33.173 -2.943 4.946 1.00 82.12 177 PHE A N 1
ATOM 1351 C CA . PHE A 1 177 ? 33.962 -1.729 5.170 1.00 82.12 177 PHE A CA 1
ATOM 1352 C C . PHE A 1 177 ? 35.431 -1.894 4.745 1.00 82.12 177 PHE A C 1
ATOM 1354 O O . PHE A 1 177 ? 35.981 -1.034 4.053 1.00 82.12 177 PHE A O 1
ATOM 1361 N N . VAL A 1 178 ? 36.070 -3.010 5.115 1.00 85.12 178 VAL A N 1
ATOM 1362 C CA . VAL A 1 178 ? 37.476 -3.287 4.762 1.00 85.12 178 VAL A CA 1
ATOM 1363 C C . VAL A 1 178 ? 37.646 -3.443 3.253 1.00 85.12 178 VAL A C 1
ATOM 1365 O O . VAL A 1 178 ? 38.594 -2.899 2.680 1.00 85.12 178 VAL A O 1
ATOM 1368 N N . PHE A 1 179 ? 36.713 -4.135 2.598 1.00 83.81 179 PHE A N 1
ATOM 1369 C CA . PHE A 1 179 ? 36.733 -4.283 1.147 1.00 83.81 179 PHE A CA 1
ATOM 1370 C C . PHE A 1 179 ? 36.605 -2.925 0.437 1.00 83.81 179 PHE A C 1
ATOM 1372 O O . PHE A 1 179 ? 37.390 -2.623 -0.464 1.00 83.81 179 PHE A O 1
ATOM 1379 N N . GLY A 1 180 ? 35.686 -2.065 0.893 1.00 84.62 180 GLY A N 1
ATOM 1380 C CA . GLY A 1 180 ? 35.529 -0.706 0.368 1.00 84.62 180 GLY A CA 1
ATOM 1381 C C . GLY A 1 180 ? 36.787 0.159 0.532 1.00 84.62 180 GLY A C 1
ATOM 1382 O O . GLY A 1 180 ? 37.194 0.844 -0.408 1.00 84.62 180 GLY A O 1
ATOM 1383 N N . ALA A 1 181 ? 37.450 0.087 1.691 1.00 89.38 181 ALA A N 1
ATOM 1384 C CA . ALA A 1 181 ? 38.688 0.822 1.951 1.00 89.38 181 ALA A CA 1
ATOM 1385 C C . ALA A 1 181 ? 39.853 0.360 1.053 1.00 89.38 181 ALA A C 1
ATOM 1387 O O . ALA A 1 181 ? 40.583 1.195 0.512 1.00 89.38 181 ALA A O 1
ATOM 1388 N N . LEU A 1 182 ? 40.008 -0.954 0.844 1.00 90.88 182 LEU A N 1
ATOM 1389 C CA . LEU A 1 182 ? 41.029 -1.502 -0.057 1.00 90.88 182 LEU A CA 1
ATOM 1390 C C . LEU A 1 182 ? 40.790 -1.104 -1.516 1.00 90.88 182 LEU A C 1
ATOM 1392 O O . LEU A 1 182 ? 41.732 -0.696 -2.197 1.00 90.88 182 LEU A O 1
ATOM 1396 N N . ALA A 1 183 ? 39.541 -1.180 -1.984 1.00 88.94 183 ALA A N 1
ATOM 1397 C CA . ALA A 1 183 ? 39.182 -0.789 -3.344 1.00 88.94 183 ALA A CA 1
ATOM 1398 C C . ALA A 1 183 ? 39.495 0.694 -3.605 1.00 88.94 183 ALA A C 1
ATOM 1400 O O . ALA A 1 183 ? 40.118 1.025 -4.615 1.00 88.94 183 ALA A O 1
ATOM 1401 N N . MET A 1 184 ? 39.153 1.580 -2.662 1.00 91.25 184 MET A N 1
ATOM 1402 C CA . MET A 1 184 ? 39.503 3.000 -2.753 1.00 91.25 184 MET A CA 1
ATOM 1403 C C . MET A 1 184 ? 41.020 3.216 -2.760 1.00 91.25 184 MET A C 1
ATOM 1405 O O . MET A 1 184 ? 41.528 3.948 -3.608 1.00 91.25 184 MET A O 1
ATOM 1409 N N . GLY A 1 185 ? 41.764 2.542 -1.878 1.00 91.50 185 GLY A N 1
ATOM 1410 C CA . GLY A 1 185 ? 43.228 2.618 -1.853 1.00 91.50 185 GLY A CA 1
ATOM 1411 C C . GLY A 1 185 ? 43.869 2.233 -3.191 1.00 91.50 185 GLY A C 1
ATOM 1412 O O . GLY A 1 185 ? 44.746 2.945 -3.683 1.00 91.50 185 GLY A O 1
ATOM 1413 N N . ALA A 1 186 ? 43.388 1.160 -3.826 1.00 91.44 186 ALA A N 1
ATOM 1414 C CA . ALA A 1 186 ? 43.872 0.724 -5.135 1.00 91.44 186 ALA A CA 1
ATOM 1415 C C . ALA A 1 186 ? 43.630 1.777 -6.230 1.00 91.44 186 ALA A C 1
ATOM 1417 O O . ALA A 1 186 ? 44.525 2.046 -7.033 1.00 91.44 186 ALA A O 1
ATOM 1418 N N . VAL A 1 187 ? 42.460 2.426 -6.228 1.00 92.19 187 VAL A N 1
ATOM 1419 C CA . VAL A 1 187 ? 42.143 3.513 -7.169 1.00 92.19 187 VAL A CA 1
ATOM 1420 C C . VAL A 1 187 ? 43.093 4.697 -6.982 1.00 92.19 187 VAL A C 1
ATOM 1422 O O . VAL A 1 187 ? 43.636 5.198 -7.966 1.00 92.19 187 VAL A O 1
ATOM 1425 N N . PHE A 1 188 ? 43.362 5.117 -5.742 1.00 92.19 188 PHE A N 1
ATOM 1426 C CA . PHE A 1 188 ? 44.291 6.221 -5.472 1.00 92.19 188 PHE A CA 1
ATOM 1427 C C . PHE A 1 188 ? 45.721 5.917 -5.925 1.00 92.19 188 PHE A C 1
ATOM 1429 O O . PHE A 1 188 ? 46.375 6.789 -6.499 1.00 92.19 188 PHE A O 1
ATOM 1436 N N . VAL A 1 189 ? 46.200 4.685 -5.727 1.00 93.31 189 VAL A N 1
ATOM 1437 C CA . VAL A 1 189 ? 47.517 4.260 -6.226 1.00 93.31 189 VAL A CA 1
ATOM 1438 C C . VAL A 1 189 ? 47.557 4.318 -7.752 1.00 93.31 189 VAL A C 1
ATOM 1440 O O . VAL A 1 189 ? 48.495 4.878 -8.315 1.00 93.31 189 VAL A O 1
ATOM 1443 N N . LEU A 1 190 ? 46.528 3.804 -8.427 1.00 93.00 190 LEU A N 1
ATOM 1444 C CA . LEU A 1 190 ? 46.458 3.784 -9.889 1.00 93.00 190 LEU A CA 1
ATOM 1445 C C . LEU A 1 190 ? 46.435 5.210 -10.465 1.00 93.00 190 LEU A C 1
ATOM 1447 O O . LEU A 1 190 ? 47.216 5.533 -11.359 1.00 93.00 190 LEU A O 1
ATOM 1451 N N . VAL A 1 191 ? 45.620 6.101 -9.891 1.00 91.50 191 VAL A N 1
ATOM 1452 C CA . VAL A 1 191 ? 45.580 7.525 -10.264 1.00 91.50 191 VAL A CA 1
ATOM 1453 C C . VAL A 1 191 ? 46.925 8.207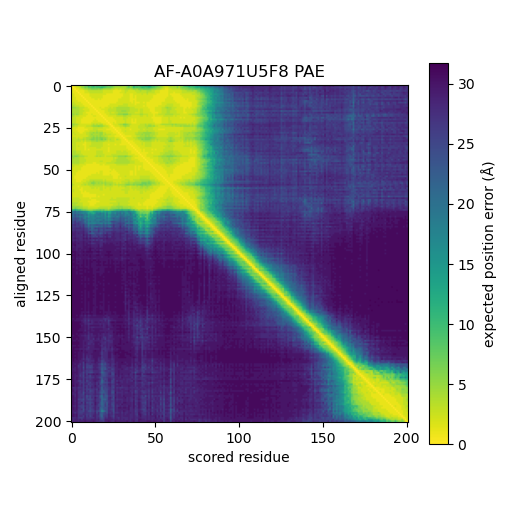 -9.995 1.00 91.50 191 VAL A C 1
ATOM 1455 O O . VAL A 1 191 ? 47.404 8.966 -10.839 1.00 91.50 191 VAL A O 1
ATOM 1458 N N . GLY A 1 192 ? 47.568 7.912 -8.863 1.00 90.88 192 GLY A N 1
ATOM 1459 C CA . GLY A 1 192 ? 48.895 8.427 -8.526 1.00 90.88 192 GLY A CA 1
ATOM 1460 C C . GLY A 1 192 ? 49.971 8.003 -9.529 1.00 90.88 192 GLY A C 1
ATOM 1461 O O . GLY A 1 192 ? 50.761 8.837 -9.967 1.00 90.88 192 GLY A O 1
ATOM 1462 N N . VAL A 1 193 ? 49.962 6.736 -9.959 1.00 92.81 193 VAL A N 1
ATOM 1463 C CA . VAL A 1 193 ? 50.873 6.213 -10.991 1.00 92.81 193 VAL A CA 1
ATOM 1464 C C . VAL A 1 193 ? 50.634 6.903 -12.334 1.00 92.81 193 VAL A C 1
ATOM 1466 O O . VAL A 1 193 ? 51.592 7.335 -12.974 1.00 92.81 193 VAL A O 1
ATOM 1469 N N . VAL A 1 194 ? 49.374 7.082 -12.744 1.00 91.25 194 VAL A N 1
ATOM 1470 C CA . VAL A 1 194 ? 49.031 7.804 -13.982 1.00 91.25 194 VAL A CA 1
ATOM 1471 C C . VAL A 1 194 ? 49.537 9.249 -13.936 1.00 91.25 194 VAL A C 1
ATOM 1473 O O . VAL A 1 194 ? 50.128 9.726 -14.904 1.00 91.25 194 VAL A O 1
ATOM 1476 N N . PHE A 1 195 ? 49.365 9.943 -12.808 1.00 90.06 195 PHE A N 1
ATOM 1477 C CA . PHE A 1 195 ? 49.876 11.304 -12.629 1.00 90.06 195 PHE A CA 1
ATOM 1478 C C . PHE A 1 195 ? 51.408 11.373 -12.619 1.00 90.06 195 PHE A C 1
ATOM 1480 O O . PHE A 1 195 ? 51.973 12.306 -13.188 1.00 90.06 195 PHE A O 1
ATOM 1487 N N . ALA A 1 196 ? 52.087 10.400 -12.007 1.00 86.50 196 ALA A N 1
ATOM 1488 C CA . ALA A 1 196 ? 53.546 10.333 -11.987 1.00 86.50 196 ALA A CA 1
ATOM 1489 C C . ALA A 1 196 ? 54.126 10.089 -13.388 1.00 86.50 196 ALA A C 1
ATOM 1491 O O . ALA A 1 196 ? 55.065 10.776 -13.782 1.00 86.50 196 ALA A O 1
ATOM 1492 N N . LEU A 1 197 ? 53.525 9.181 -14.166 1.00 89.38 197 LEU A N 1
ATOM 1493 C CA . LEU A 1 197 ? 53.903 8.938 -15.561 1.00 89.38 197 LEU A CA 1
ATOM 1494 C C . LEU A 1 197 ? 53.660 10.179 -16.425 1.00 89.38 197 LEU A C 1
ATOM 1496 O O . LEU A 1 197 ? 54.543 10.584 -17.171 1.00 89.38 197 LEU A O 1
ATOM 1500 N N . ARG A 1 198 ? 52.514 10.850 -16.261 1.00 83.81 198 ARG A N 1
ATOM 1501 C CA . ARG A 1 198 ? 52.194 12.101 -16.969 1.00 83.81 198 ARG A CA 1
ATOM 1502 C C . ARG A 1 198 ? 53.095 13.281 -16.583 1.00 83.81 198 ARG A C 1
ATOM 1504 O O . ARG A 1 198 ? 53.114 14.281 -17.282 1.00 83.81 198 ARG A O 1
ATOM 1511 N N . ARG A 1 199 ? 53.797 13.206 -15.451 1.00 86.00 199 ARG A N 1
ATOM 1512 C CA . ARG A 1 199 ? 54.758 14.229 -15.010 1.00 86.00 199 ARG A CA 1
ATOM 1513 C C . ARG A 1 199 ? 56.175 13.979 -15.544 1.00 86.00 199 ARG A C 1
ATOM 1515 O O . ARG A 1 199 ? 57.000 14.886 -15.492 1.00 86.00 199 ARG A O 1
ATOM 1522 N N . LEU A 1 200 ? 56.461 12.757 -15.991 1.00 80.00 200 LEU A N 1
ATOM 1523 C CA . LEU A 1 200 ? 57.778 12.309 -16.456 1.00 80.00 200 LEU A CA 1
ATOM 1524 C C . LEU A 1 200 ? 57.937 12.368 -17.987 1.00 80.00 200 LEU A C 1
ATOM 1526 O O . LEU A 1 200 ? 59.069 12.323 -18.466 1.00 80.00 200 LEU A O 1
ATOM 1530 N N . PHE A 1 201 ? 56.829 12.494 -18.720 1.00 66.75 201 PHE A N 1
ATOM 1531 C CA . PHE A 1 201 ? 56.744 12.695 -20.170 1.00 66.75 201 PHE A CA 1
ATOM 1532 C C . PHE A 1 201 ? 56.021 14.007 -20.480 1.00 66.75 201 PHE A C 1
ATOM 1534 O O . PHE A 1 201 ? 56.305 14.587 -21.550 1.00 66.75 201 PHE A O 1
#

Solvent-accessible surface area (backbone atoms only — not comparable to full-atom values): 14045 Å² total; per-residue (Å²): 118,85,61,65,43,36,34,37,39,30,38,21,64,33,73,77,49,93,56,75,46,71,54,86,59,80,39,68,68,90,79,76,99,60,89,89,80,81,82,87,58,84,87,50,75,69,44,45,25,22,40,37,39,40,42,35,26,74,86,74,52,69,48,76,49,75,51,62,66,43,74,47,74,72,71,74,82,78,80,75,80,75,82,76,82,76,76,76,79,77,80,73,80,77,80,78,83,77,87,76,87,85,81,84,91,84,85,82,88,83,90,87,84,88,80,89,80,91,86,89,84,88,85,87,88,85,88,89,86,89,88,86,85,89,82,82,82,77,83,78,81,80,70,83,87,68,79,80,79,72,83,70,78,74,79,74,76,79,85,76,76,84,90,74,97,55,102,61,68,68,64,62,53,51,52,55,53,53,53,53,53,51,55,51,52,53,51,53,52,52,53,48,50,55,52,53,54,64,71,75,107

pLDDT: mean 75.97, std 20.91, range [33.59, 98.75]

Nearest PDB structures (foldseek):
  2ha1-assembly1_A  TM=4.537E-01  e=4.568E+00  Homo sapiens
  3dym-assembly1_B  TM=3.393E-01  e=1.174E+00  Escherichia coli K-12
  1px3-assembly1_C  TM=3.391E-01  e=1.174E+00  Escherichia coli
  8ri7-assembly1_A  TM=3.407E-01  e=1.998E+00  Escherichia coli
  4duw-assembly1_A  TM=3.366E-01  e=2.385E+00  Escherichia coli K-12

Radius of gyration: 43.59 Å; Cα contacts (8 Å, |Δi|>4): 148; chains: 1; bounding box: 121×77×96 Å

Secondary structure (DSSP, 8-state):
-TTEEEEEEEEEESSS-SS-EESS--B-S---SS-------TTS-SEEEEEEEEEEETTS-EEEEEEEEEEE--SPPPPPPPPP-PPPPPPPPPPPP-PPPP----------------------------------------------PPPPPP------S----SSS-HHHHHHHHHHHHHHHHHHHHHHHHHHHHHHH-

Sequence (201 aa):
MPDFQFYKIEWGIGPNPSQWAVIGGLYEQQVTNNQLAVWDTTVLPDDTYTLRLTGVRTDGNWVEHFARNLQVRNSAPAETPTPEETPTPEETPTPEETESPEPTAEGNTPEPAAEASATPGPDQ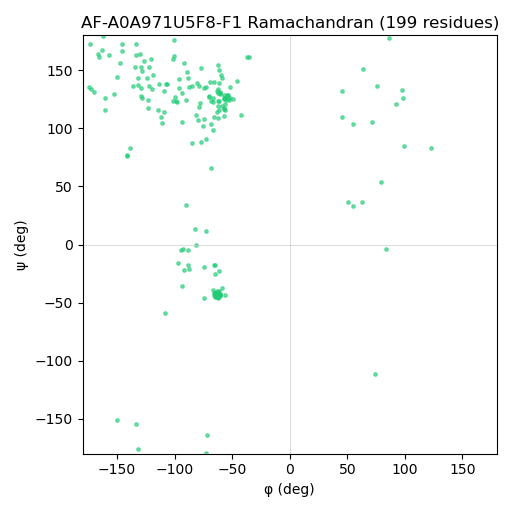TSPEDQPAEEATPGVQIIAPSEPLAQPSPTPLPDDEEGNQLLPFDTKSLKEAFVFGALAMGAVFVLVGVVFALRRLF

Mean predic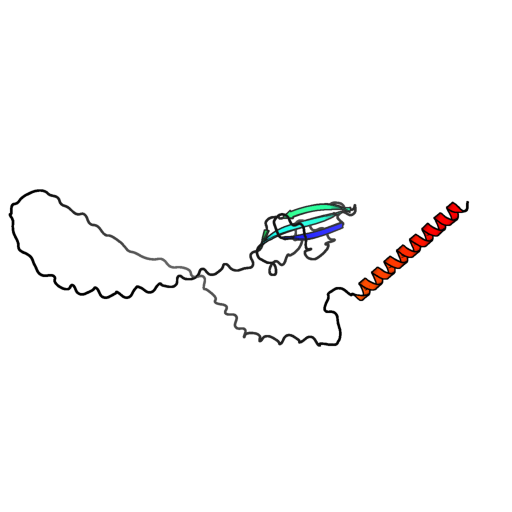ted aligned error: 22.16 Å

Foldseek 3Di:
DPQWAWKWKWKAFAQDHPDTDTQPDTGRDDDDPDDPHDDDCLPPDFGWMKMKMWTAGPVRDIDIDMDGRDTDDNDDPPDDDDDDDDPDDDDDDDDDDDDDDDDDDDDDDDDDDDDDDDDDDDDDDDDDDDDDDDDDPDPDPPDPPDPPDDPDPDPPPPPPDDDDPDPDDPVVVVVVVVVVVVVVVVVVVVVVVVVVVVVVD